Protein 2FA8 (pdb70)

B-factor: mean 32.0, std 9.77, range [12.64, 75.64]

CATH classification: 3.40.30.10

Solvent-accessible surface area: 15182 Å² total

Structure (mmCIF, N/CA/C/O backbone):
data_2FA8
#
_entry.id   2FA8
#
_cell.length_a   53.078
_cell.length_b   69.306
_cell.length_c   95.578
_cell.angle_alpha   90.00
_cell.angle_beta   90.00
_cell.angle_gamma   90.00
#
_symmetry.space_group_name_H-M   'P 21 21 21'
#
loop_
_entity.id
_entity.type
_entity.pdbx_description
1 polymer 'hypothetical protein Atu0228'
2 water water
#
loop_
_atom_site.group_PDB
_atom_site.id
_atom_site.type_symbol
_atom_site.label_atom_id
_atom_site.label_alt_id
_atom_site.label_comp_id
_atom_site.label_asym_id
_atom_site.label_entity_id
_atom_site.label_seq_id
_atom_site.pdbx_PDB_ins_code
_atom_site.Cartn_x
_atom_site.Cartn_y
_atom_site.Cartn_z
_atom_site.occupancy
_atom_site.B_iso_or_equiv
_atom_site.auth_seq_id
_atom_site.auth_comp_id
_atom_site.auth_asym_id
_atom_site.auth_atom_id
_atom_site.pdbx_PDB_model_num
ATOM 1 N N . THR A 1 6 ? 11.802 20.881 34.124 1.00 46.00 4 THR A N 1
ATOM 2 C CA . THR A 1 6 ? 10.990 22.088 34.482 1.00 45.70 4 THR A CA 1
ATOM 3 C C . THR A 1 6 ? 10.266 21.890 35.813 1.00 44.10 4 THR A C 1
ATOM 4 O O . THR A 1 6 ? 9.202 21.254 35.859 1.00 44.70 4 THR A O 1
ATOM 8 N N . LYS A 1 7 ? 10.834 22.439 36.888 1.00 41.32 5 LYS A N 1
ATOM 9 C CA . LYS A 1 7 ? 10.239 22.275 38.215 1.00 38.68 5 LYS A CA 1
ATOM 10 C C . LYS A 1 7 ? 9.107 23.304 38.433 1.00 37.01 5 LYS A C 1
ATOM 11 O O . LYS A 1 7 ? 9.191 24.435 37.939 1.00 35.56 5 LYS A O 1
ATOM 17 N N . PRO A 1 8 ? 8.026 22.890 39.123 1.00 35.26 6 PRO A N 1
ATOM 18 C CA . PRO A 1 8 ? 6.861 23.772 39.369 1.00 34.20 6 PRO A CA 1
ATOM 19 C C . PRO A 1 8 ? 7.215 25.101 40.039 1.00 32.53 6 PRO A C 1
ATOM 20 O O . PRO A 1 8 ? 8.158 25.191 40.841 1.00 32.29 6 PRO A O 1
ATOM 24 N N . ARG A 1 9 ? 6.451 26.131 39.703 1.00 30.23 7 ARG A N 1
ATOM 25 C CA . ARG A 1 9 ? 6.660 27.435 40.291 1.00 28.68 7 ARG A CA 1
ATOM 26 C C . ARG A 1 9 ? 5.462 27.841 41.102 1.00 26.54 7 ARG A C 1
ATOM 27 O O . ARG A 1 9 ? 4.310 27.649 40.688 1.00 26.39 7 ARG A O 1
ATOM 35 N N . ILE A 1 10 ? 5.731 28.318 42.306 1.00 23.27 8 ILE A N 1
ATOM 36 C CA . ILE A 1 10 ? 4.676 28.639 43.242 1.00 22.68 8 ILE A CA 1
ATOM 37 C C . ILE A 1 10 ? 4.647 30.164 43.413 1.00 22.65 8 ILE A C 1
ATOM 38 O O . ILE A 1 10 ? 5.706 30.790 43.532 1.00 23.15 8 ILE A O 1
ATOM 43 N N . ALA A 1 11 ? 3.452 30.743 43.415 1.00 22.36 9 ALA A N 1
ATOM 44 C CA . ALA A 1 11 ? 3.303 32.175 43.685 1.00 21.31 9 ALA A CA 1
ATOM 45 C C . ALA A 1 11 ? 2.373 32.419 44.881 1.00 21.02 9 ALA A C 1
ATOM 46 O O . ALA A 1 11 ? 1.325 31.781 45.016 1.00 20.86 9 ALA A O 1
ATOM 48 N N . ILE A 1 12 ? 2.745 33.372 45.727 1.00 18.77 10 ILE A N 1
ATOM 49 C CA . ILE A 1 12 ? 1.889 33.807 46.809 1.00 19.39 10 ILE A CA 1
ATOM 50 C C . ILE A 1 12 ? 1.597 35.307 46.615 1.00 19.89 10 ILE A C 1
ATOM 51 O O . ILE A 1 12 ? 2.498 36.129 46.746 1.00 19.48 10 ILE A O 1
ATOM 56 N N . ARG A 1 13 ? 0.357 35.617 46.241 1.00 20.99 11 ARG A N 1
ATOM 57 C CA . ARG A 1 13 ? -0.117 36.997 46.090 1.00 21.78 11 ARG A CA 1
ATOM 58 C C . ARG A 1 13 ? -0.746 37.368 47.397 1.00 20.90 11 ARG A C 1
ATOM 59 O O . ARG A 1 13 ? -1.618 36.652 47.894 1.00 21.41 11 ARG A O 1
ATOM 67 N N . TYR A 1 14 ? -0.275 38.453 47.990 1.00 19.49 12 TYR A N 1
ATOM 68 C CA . TYR A 1 14 ? -0.753 38.845 49.325 1.00 20.31 12 TYR A CA 1
ATOM 69 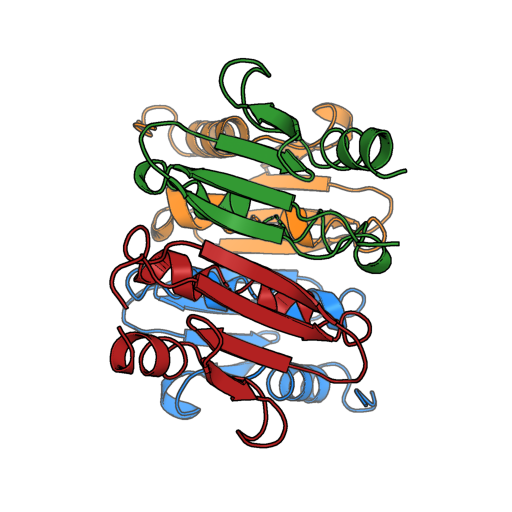C C . TYR A 1 14 ? -0.936 40.365 49.363 1.00 21.29 12 TYR A C 1
ATOM 70 O O . TYR A 1 14 ? -0.192 41.135 48.724 1.00 20.26 12 TYR A O 1
ATOM 79 N N . CYS A 1 15 ? -1.927 40.762 50.131 1.00 22.89 13 CYS A N 1
ATOM 80 C CA . CYS A 1 15 ? -2.268 42.163 50.304 1.00 22.91 13 CYS A CA 1
ATOM 81 C C . CYS A 1 15 ? -1.261 42.862 51.223 1.00 22.94 13 CYS A C 1
ATOM 82 O O . CYS A 1 15 ? -1.096 42.504 52.405 1.00 21.89 13 CYS A O 1
ATOM 85 N N . THR A 1 16 ? -0.592 43.871 50.687 1.00 22.82 14 THR A N 1
ATOM 86 C CA . THR A 1 16 ? 0.488 44.499 51.426 1.00 24.64 14 THR A CA 1
ATOM 87 C C . THR A 1 16 ? -0.065 45.331 52.578 1.00 24.65 14 THR A C 1
ATOM 88 O O . THR A 1 16 ? 0.435 45.243 53.701 1.00 24.05 14 THR A O 1
ATOM 92 N N . GLN A 1 17 ? -1.113 46.120 52.299 1.00 25.03 15 GLN A N 1
ATOM 93 C CA . GLN A 1 17 ? -1.683 46.993 53.320 1.00 26.13 15 GLN A CA 1
ATOM 94 C C . GLN A 1 17 ? -2.488 46.270 54.378 1.00 26.95 15 GLN A C 1
ATOM 95 O O . GLN A 1 17 ? -2.681 46.821 55.464 1.00 28.70 15 GLN A O 1
ATOM 101 N N . CYS A 1 18 ? -2.932 45.040 54.082 1.00 26.35 16 CYS A N 1
ATOM 102 C CA . CYS A 1 18 ? -3.512 44.175 55.097 1.00 27.84 16 CYS A CA 1
ATOM 103 C C . CYS A 1 18 ? -2.470 43.585 56.046 1.00 26.88 16 CYS A C 1
ATOM 104 O O . CYS A 1 18 ? -2.836 42.850 56.959 1.00 27.72 16 CYS A O 1
ATOM 107 N N . ASN A 1 19 ? -1.188 43.915 55.833 1.00 26.28 17 ASN A N 1
ATOM 108 C CA . ASN A 1 19 ? -0.063 43.382 56.625 1.00 26.10 17 ASN A CA 1
ATOM 109 C C . ASN A 1 19 ? 0.038 41.848 56.573 1.00 24.47 17 ASN A C 1
ATOM 110 O O . ASN A 1 19 ? 0.184 41.158 57.583 1.00 23.47 17 ASN A O 1
ATOM 115 N N . TRP A 1 20 ? -0.114 41.323 55.372 1.00 23.00 18 TRP A N 1
ATOM 116 C CA . TRP A 1 20 ? -0.013 39.894 55.188 1.00 22.40 18 TRP A CA 1
ATOM 117 C C . TRP A 1 20 ? 1.372 39.441 54.698 1.00 20.81 18 TRP A C 1
ATOM 118 O O . TRP A 1 20 ? 1.542 38.265 54.406 1.00 20.26 18 TRP A O 1
ATOM 129 N N . LEU A 1 21 ? 2.343 40.362 54.619 1.00 20.55 19 LEU A N 1
ATOM 130 C CA . LEU A 1 21 ? 3.717 39.968 54.266 1.00 20.30 19 LEU A CA 1
ATOM 131 C C . LEU A 1 21 ? 4.297 38.884 55.192 1.00 19.35 19 LEU A C 1
ATOM 132 O O . LEU A 1 21 ? 4.931 37.937 54.705 1.00 17.56 19 LEU A O 1
ATOM 137 N N . LEU A 1 22 ? 4.076 39.007 56.511 1.00 19.08 20 LEU A N 1
ATOM 138 C CA . LEU A 1 22 ? 4.705 38.063 57.453 1.00 20.75 20 LEU A CA 1
ATOM 139 C C . LEU A 1 22 ? 4.259 36.628 57.189 1.00 19.42 20 LEU A C 1
ATOM 140 O O . LEU A 1 22 ? 5.082 35.699 57.085 1.00 17.12 20 LEU A O 1
ATOM 145 N N . ARG A 1 23 ? 2.953 36.462 57.075 1.00 19.42 21 ARG A N 1
ATOM 146 C CA . ARG A 1 23 ? 2.372 35.147 56.867 1.00 19.68 21 ARG A CA 1
ATOM 147 C C . ARG A 1 23 ? 2.722 34.645 55.480 1.00 18.80 21 ARG A C 1
ATOM 148 O O . ARG A 1 23 ? 2.896 33.441 55.310 1.00 18.17 21 ARG A O 1
ATOM 156 N N . ALA A 1 24 ? 2.827 35.545 54.497 1.00 17.67 22 ALA A N 1
ATOM 157 C CA . ALA A 1 24 ? 3.212 35.116 53.143 1.00 17.85 22 ALA A CA 1
ATOM 158 C C . ALA A 1 24 ? 4.672 34.585 53.128 1.00 17.17 22 ALA A C 1
ATOM 159 O O . ALA A 1 24 ? 4.937 33.521 52.568 1.00 16.86 22 ALA A O 1
ATOM 161 N N . GLY A 1 25 ? 5.599 35.331 53.748 1.00 17.08 23 GLY A N 1
ATOM 162 C CA . GLY A 1 25 ? 7.007 34.937 53.913 1.00 17.22 23 GLY A CA 1
ATOM 163 C C . GLY A 1 25 ? 7.190 33.637 54.701 1.00 17.34 23 GLY A C 1
ATOM 164 O O . GLY A 1 25 ? 8.005 32.798 54.324 1.00 16.95 23 GLY A O 1
ATOM 165 N N . TRP A 1 26 ? 6.430 33.471 55.776 1.00 17.61 24 TRP A N 1
ATOM 166 C CA . TRP A 1 26 ? 6.452 32.234 56.580 1.00 18.05 24 TRP A CA 1
ATOM 167 C C . TRP A 1 26 ? 6.016 31.039 55.708 1.00 18.56 24 TRP A C 1
ATOM 168 O O . TRP A 1 26 ? 6.658 29.968 55.676 1.00 17.80 24 TRP A O 1
ATOM 187 N N . ALA A 1 28 ? 6.040 30.825 52.396 1.00 17.96 26 ALA A N 1
ATOM 188 C CA . ALA A 1 28 ? 7.135 30.586 51.434 1.00 17.47 26 ALA A CA 1
ATOM 189 C C . ALA A 1 28 ? 8.254 29.704 52.033 1.00 17.69 26 ALA A C 1
ATOM 190 O O . ALA A 1 28 ? 8.719 28.762 51.390 1.00 16.95 26 ALA A O 1
ATOM 192 N N . GLN A 1 29 ? 8.651 29.995 53.268 1.00 17.26 27 GLN A N 1
ATOM 193 C CA . GLN A 1 29 ? 9.691 29.245 53.934 1.00 18.44 27 GLN A CA 1
ATOM 194 C C . GLN A 1 29 ? 9.240 27.834 54.358 1.00 18.01 27 GLN A C 1
ATOM 195 O O . GLN A 1 29 ? 10.054 26.906 54.320 1.00 17.83 27 GLN A O 1
ATOM 201 N N . GLU A 1 30 ? 7.985 27.678 54.772 1.00 17.93 28 GLU A N 1
ATOM 202 C CA . GLU A 1 30 ? 7.453 26.339 55.071 1.00 18.68 28 GLU A CA 1
ATOM 203 C C . GLU A 1 30 ? 7.498 25.474 53.800 1.00 19.60 28 GLU A C 1
ATOM 204 O O . GLU A 1 30 ? 7.953 24.304 53.840 1.00 19.22 28 GLU A O 1
ATOM 210 N N . ILE A 1 31 ? 7.047 26.060 52.683 1.00 18.14 29 ILE A N 1
ATOM 211 C CA . ILE A 1 31 ? 7.030 25.369 51.376 1.00 18.72 29 I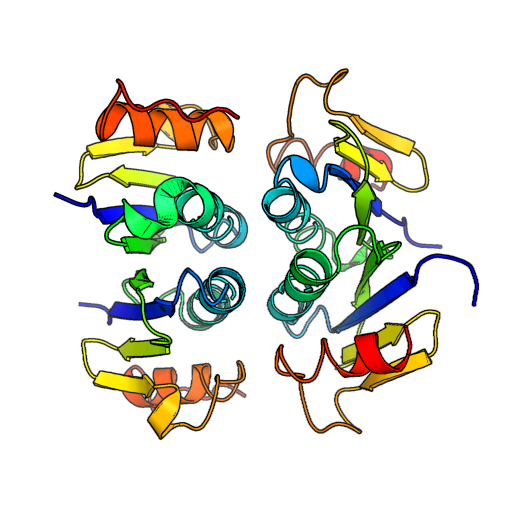LE A CA 1
ATOM 212 C C . ILE A 1 31 ? 8.456 24.965 50.973 1.00 19.58 29 ILE A C 1
ATOM 213 O O . ILE A 1 31 ? 8.715 23.789 50.626 1.00 20.34 29 ILE A O 1
ATOM 218 N N . LEU A 1 32 ? 9.388 25.916 51.045 1.00 18.86 30 LEU A N 1
ATOM 219 C CA . LEU A 1 32 ? 10.785 25.643 50.633 1.00 21.29 30 LEU A CA 1
ATOM 220 C C . LEU A 1 32 ? 11.490 24.643 51.513 1.00 22.26 30 LEU A C 1
ATOM 221 O O . LEU A 1 32 ? 12.343 23.898 51.039 1.00 23.04 30 LEU A O 1
ATOM 226 N N . GLN A 1 33 ? 11.134 24.617 52.789 1.00 23.02 31 GLN A N 1
ATOM 227 C CA . GLN A 1 33 ? 11.729 23.669 53.722 1.00 25.58 31 GLN A CA 1
ATOM 228 C C . GLN A 1 33 ? 11.315 22.224 53.377 1.00 24.40 31 GLN A C 1
ATOM 229 O O . GLN A 1 33 ? 12.124 21.301 53.475 1.00 24.34 31 GLN A O 1
ATOM 235 N N . THR A 1 34 ? 10.062 22.042 52.976 1.00 23.27 32 THR A N 1
ATOM 236 C CA . THR A 1 34 ? 9.512 20.719 52.677 1.00 24.15 32 THR A CA 1
ATOM 237 C C . THR A 1 34 ? 9.825 20.241 51.245 1.00 24.08 32 THR A C 1
ATOM 238 O O . THR A 1 34 ? 10.072 19.040 51.017 1.00 25.07 32 THR A O 1
ATOM 242 N N . PHE A 1 35 ? 9.822 21.176 50.301 1.00 23.08 33 PHE A N 1
ATOM 243 C CA . PHE A 1 35 ? 9.872 20.865 48.871 1.00 24.99 33 PHE A CA 1
ATOM 244 C C . PHE A 1 35 ? 11.107 21.444 48.169 1.00 27.07 33 PHE A C 1
ATOM 245 O O . PHE A 1 35 ? 11.088 21.650 46.937 1.00 28.70 33 PHE A O 1
ATOM 253 N N . ALA A 1 36 ? 12.165 21.700 48.933 1.00 27.92 34 ALA A N 1
ATOM 254 C CA . ALA A 1 36 ? 13.383 22.346 48.415 1.00 29.98 34 ALA A CA 1
ATOM 255 C C . ALA A 1 36 ? 13.820 21.823 47.025 1.00 31.12 34 ALA A C 1
ATOM 256 O O . ALA A 1 36 ? 13.964 22.580 46.082 1.00 31.91 34 ALA A O 1
ATOM 258 N N . SER A 1 37 ? 13.984 20.512 46.894 1.00 32.13 35 SER A N 1
ATOM 259 C CA . SER A 1 37 ? 14.544 19.956 45.664 1.00 33.07 35 SER A CA 1
ATOM 260 C C . SER A 1 37 ? 13.521 19.737 44.562 1.00 32.60 35 SER A C 1
ATOM 261 O O . SER A 1 37 ? 13.889 19.322 43.445 1.00 33.05 35 SER A O 1
ATOM 264 N N . ASP A 1 38 ? 12.249 20.005 44.854 1.00 31.01 36 ASP A N 1
ATOM 265 C CA . ASP A 1 38 ? 11.164 19.661 43.938 1.00 30.56 36 ASP A CA 1
ATOM 266 C C . ASP A 1 38 ? 10.478 20.864 43.332 1.00 29.28 36 ASP A C 1
ATOM 267 O O . ASP A 1 38 ? 9.661 20.712 42.446 1.00 28.85 36 ASP A O 1
ATOM 272 N N . ILE A 1 39 ? 10.792 22.059 43.807 1.00 27.94 37 ILE A N 1
ATOM 273 C CA . ILE A 1 39 ? 10.145 23.226 43.215 1.00 28.28 37 ILE A CA 1
ATOM 274 C C . ILE A 1 39 ? 11.184 24.217 42.683 1.00 27.05 37 ILE A C 1
ATOM 275 O O . ILE A 1 39 ? 12.307 24.293 43.194 1.00 27.29 37 ILE A O 1
ATOM 280 N N . GLY A 1 40 ? 10.806 24.936 41.635 1.00 25.16 38 GLY A N 1
ATOM 281 C CA . GLY A 1 40 ? 11.713 25.831 40.944 1.00 24.58 38 GLY A CA 1
ATOM 282 C C . GLY A 1 40 ? 11.873 27.111 41.733 1.00 23.08 38 GLY A C 1
ATOM 283 O O . GLY A 1 40 ? 12.981 27.614 41.875 1.00 24.07 38 GLY A O 1
ATOM 284 N N . GLU A 1 41 ? 10.769 27.643 42.246 1.00 22.38 39 GLU A N 1
ATOM 285 C CA . GLU A 1 41 ? 10.820 28.865 43.043 1.00 21.79 39 GLU A CA 1
ATOM 286 C C . GLU A 1 41 ? 9.508 29.099 43.756 1.00 20.67 39 GLU A C 1
ATOM 287 O O . GLU A 1 41 ? 8.468 28.480 43.424 1.00 20.19 39 GLU A O 1
ATOM 293 N N . VAL A 1 42 ? 9.560 29.995 44.738 1.00 19.11 40 VAL A N 1
ATOM 294 C CA . VAL A 1 42 ? 8.370 30.545 45.343 1.00 18.71 40 VAL A CA 1
ATOM 295 C C . VAL A 1 42 ? 8.480 32.064 45.175 1.00 17.69 40 VAL A C 1
ATOM 296 O O . VAL A 1 42 ? 9.481 32.655 45.610 1.00 17.45 40 VAL A O 1
ATOM 300 N N . SER A 1 43 ? 7.464 32.666 44.554 1.00 17.75 41 SER A N 1
ATOM 301 C CA . SER A 1 43 ? 7.417 34.116 44.305 1.00 19.15 41 SER A CA 1
ATOM 302 C C . SER A 1 43 ? 6.455 34.773 45.266 1.00 18.11 41 SER A C 1
ATOM 303 O O . SER A 1 43 ? 5.299 34.334 45.410 1.00 18.80 41 SER A O 1
ATOM 306 N N . LEU A 1 44 ? 6.944 35.822 45.920 1.00 17.06 42 LEU A N 1
ATOM 307 C CA . LEU A 1 44 ? 6.124 36.651 46.785 1.00 17.50 42 LEU A CA 1
ATOM 308 C C . LEU A 1 44 ? 5.728 37.896 45.981 1.00 18.20 42 LEU A C 1
ATOM 309 O O . LEU A 1 44 ? 6.588 38.695 45.577 1.00 18.36 42 LEU A O 1
ATOM 314 N N . ILE A 1 45 ? 4.427 38.069 45.793 1.00 19.23 43 ILE A N 1
ATOM 315 C CA . ILE A 1 45 ? 3.925 39.089 44.879 1.00 19.67 43 ILE A CA 1
ATOM 316 C C . ILE A 1 45 ? 3.034 40.056 45.654 1.00 20.18 43 ILE A C 1
ATOM 317 O O . ILE A 1 45 ? 1.884 39.731 45.966 1.00 19.59 43 ILE A O 1
ATOM 322 N N . PRO A 1 46 ? 3.564 41.261 45.951 1.00 21.07 44 PRO A N 1
ATOM 323 C CA . PRO A 1 46 ? 2.745 42.244 46.630 1.00 22.55 44 PRO A CA 1
ATOM 324 C C . PRO A 1 46 ? 1.500 42.592 45.805 1.00 22.70 44 PRO A C 1
ATOM 325 O O . PRO A 1 46 ? 1.547 42.772 44.592 1.00 23.69 44 PRO A O 1
ATOM 329 N N . SER A 1 47 ? 0.383 42.632 46.495 1.00 24.77 45 SER A N 1
ATOM 330 C CA . SER A 1 47 ? -0.909 42.811 45.885 1.00 25.56 45 SER A CA 1
ATOM 331 C C . SER A 1 47 ? -1.722 43.762 46.739 1.00 26.30 45 SER A C 1
ATOM 332 O O . SER A 1 47 ? -1.254 44.263 47.769 1.00 26.88 45 SER A O 1
ATOM 335 N N . THR A 1 48 ? -2.945 44.009 46.297 1.00 27.64 46 THR A N 1
ATOM 336 C CA . THR A 1 48 ? -3.821 44.943 46.972 1.00 29.65 46 THR A CA 1
ATOM 337 C C . THR A 1 48 ? -5.204 44.345 47.163 1.00 30.05 46 THR A C 1
ATOM 338 O O . THR A 1 48 ? -5.519 43.229 46.673 1.00 28.85 46 THR A O 1
ATOM 342 N N . GLY A 1 49 ? -6.024 45.104 47.885 1.00 30.45 47 GLY A N 1
ATOM 343 C CA . GLY A 1 49 ? -7.440 44.828 48.012 1.00 31.95 47 GLY A CA 1
ATOM 344 C C . GLY A 1 49 ? -7.793 43.479 48.611 1.00 32.00 47 GLY A C 1
ATOM 345 O O . GLY A 1 49 ? -8.678 42.804 48.104 1.00 33.22 47 GLY A O 1
ATOM 346 N N . GLY A 1 50 ? -7.112 43.089 49.688 1.00 31.56 48 GLY A N 1
ATOM 347 C CA . GLY A 1 50 ? -7.440 41.846 50.413 1.00 29.66 48 GLY A CA 1
ATOM 348 C C . GLY A 1 50 ? -7.162 40.540 49.676 1.00 29.17 48 GLY A C 1
ATOM 349 O O . GLY A 1 50 ? -7.632 39.489 50.098 1.00 29.17 48 GLY A O 1
ATOM 350 N N . LEU A 1 51 ? -6.409 40.588 48.581 1.00 28.22 49 LEU A N 1
ATOM 351 C CA . LEU A 1 51 ? -6.056 39.353 47.872 1.00 28.35 49 LEU A CA 1
ATOM 352 C C . LEU A 1 51 ? -5.114 38.502 48.711 1.00 27.37 49 LEU A C 1
ATOM 353 O O . LEU A 1 51 ? -4.129 38.997 49.234 1.00 27.01 49 LEU A O 1
ATOM 358 N N . PHE A 1 52 ? -5.443 37.226 48.857 1.00 26.75 50 PHE A N 1
ATOM 359 C CA . PHE A 1 52 ? -4.463 36.231 49.303 1.00 25.56 50 PHE A CA 1
ATOM 360 C C . PHE A 1 52 ? -4.705 34.969 48.483 1.00 25.64 50 PHE A C 1
ATOM 361 O O . PHE A 1 52 ? -5.720 34.294 48.649 1.00 25.17 50 PHE A O 1
ATOM 369 N N . GLU A 1 53 ? -3.772 34.694 47.574 1.00 25.27 51 GLU A N 1
ATOM 370 C CA . GLU A 1 53 ? -3.899 33.587 46.654 1.00 25.62 51 GLU A CA 1
ATOM 371 C C . GLU A 1 53 ? -2.566 32.859 46.465 1.00 24.32 51 GLU A C 1
ATOM 372 O O . GLU A 1 53 ? -1.519 33.498 46.284 1.00 24.71 51 GLU A O 1
ATOM 378 N N . ILE A 1 54 ? -2.610 31.525 46.485 1.00 22.12 52 ILE A N 1
ATOM 379 C CA . ILE A 1 54 ? -1.421 30.706 46.264 1.00 21.89 52 ILE A CA 1
ATOM 380 C C . ILE A 1 54 ? -1.685 29.806 45.067 1.00 22.16 52 ILE A C 1
ATOM 381 O O . ILE A 1 54 ? -2.700 29.093 45.024 1.00 21.96 52 ILE A O 1
ATOM 386 N N . THR A 1 55 ? -0.778 29.877 44.113 1.00 22.78 53 THR A N 1
ATOM 387 C CA . THR A 1 55 ? -0.891 29.113 42.877 1.00 24.40 53 THR A CA 1
ATOM 388 C C . THR A 1 55 ? 0.333 28.214 42.696 1.00 24.51 53 THR A C 1
ATOM 389 O O . THR A 1 55 ? 1.435 28.564 43.140 1.00 23.22 53 THR A O 1
ATOM 393 N N . VAL A 1 56 ? 0.120 27.044 42.078 1.00 24.91 54 VAL A N 1
ATOM 394 C CA . VAL A 1 56 ? 1.219 26.191 41.637 1.00 26.77 54 VAL A CA 1
ATOM 395 C C . VAL A 1 56 ? 1.085 26.090 40.125 1.00 28.35 54 VAL A C 1
ATOM 396 O O . VAL A 1 56 ? 0.083 25.538 39.629 1.00 28.99 54 VAL A O 1
ATOM 400 N N . ASP A 1 57 ? 2.074 26.625 39.408 1.00 29.69 55 ASP A N 1
ATOM 401 C CA . ASP A 1 57 ? 2.033 26.810 37.947 1.00 31.44 55 ASP A CA 1
ATOM 402 C C . ASP A 1 57 ? 0.692 27.337 37.435 1.00 32.06 55 ASP A C 1
ATOM 403 O O . ASP A 1 57 ? 0.171 26.817 36.454 1.00 32.39 55 ASP A O 1
ATOM 408 N N . GLY A 1 58 ? 0.126 28.335 38.103 1.00 31.97 56 GLY A N 1
ATOM 409 C CA . GLY A 1 58 ? -1.146 28.902 37.682 1.00 32.80 56 GLY A CA 1
ATOM 410 C C . GLY A 1 58 ? -2.416 28.297 38.256 1.00 32.61 56 GLY A C 1
ATOM 411 O O . GLY A 1 58 ? -3.448 28.952 38.220 1.00 33.51 56 GLY A O 1
ATOM 412 N N . THR A 1 59 ? -2.355 27.066 38.769 1.00 31.50 57 THR A N 1
ATOM 413 C CA . THR A 1 59 ? -3.498 26.443 39.426 1.00 31.77 57 THR A CA 1
ATOM 414 C C . THR A 1 59 ? -3.610 26.939 40.867 1.00 31.42 57 THR A C 1
ATOM 415 O O . THR A 1 59 ? -2.671 26.787 41.649 1.00 30.24 57 THR A O 1
ATOM 419 N N . ILE A 1 60 ? -4.770 27.490 41.209 1.00 31.16 58 ILE A N 1
ATOM 420 C CA . ILE A 1 60 ? -5.033 27.987 42.545 1.00 30.87 58 ILE A CA 1
ATOM 421 C C . ILE A 1 60 ? -5.217 26.820 43.491 1.00 30.79 58 ILE A C 1
ATOM 422 O O . ILE A 1 60 ? -6.142 26.005 43.323 1.00 30.63 58 ILE A O 1
ATOM 427 N N . ILE A 1 61 ? -4.328 26.730 44.476 1.00 28.44 59 ILE A N 1
ATOM 428 C CA . ILE A 1 61 ? -4.475 25.761 45.558 1.00 27.95 59 ILE A CA 1
ATOM 429 C C . ILE A 1 61 ? -5.020 26.419 46.817 1.00 28.29 59 ILE A C 1
ATOM 430 O O . ILE A 1 61 ? -5.457 25.749 47.753 1.00 28.16 59 ILE A O 1
ATOM 435 N N . TRP A 1 62 ? -4.999 27.749 46.845 1.00 28.33 60 TRP A N 1
ATOM 436 C CA . TRP A 1 62 ? -5.607 28.453 47.945 1.00 28.09 60 TRP A CA 1
ATOM 437 C C . TRP A 1 62 ? -5.989 29.855 47.524 1.00 28.70 60 TRP A C 1
ATOM 438 O O . TRP A 1 62 ? -5.234 30.542 46.829 1.00 27.75 60 TRP A O 1
ATOM 449 N N . GLU A 1 63 ? -7.171 30.268 47.952 1.00 29.51 61 GLU A N 1
ATOM 450 C CA . GLU A 1 63 ? -7.624 31.639 47.756 1.00 30.43 61 GLU A CA 1
ATOM 451 C C . GLU A 1 63 ? -8.550 31.986 48.912 1.00 30.59 61 GLU A C 1
ATOM 452 O O . GLU A 1 63 ? -9.508 31.252 49.216 1.00 30.29 61 GLU A O 1
ATOM 458 N N . ARG A 1 64 ? -8.221 33.087 49.575 1.00 30.26 62 ARG A N 1
ATOM 459 C CA . ARG A 1 64 ? -8.783 33.458 50.854 1.00 31.34 62 ARG A CA 1
ATOM 460 C C . ARG A 1 64 ? -10.319 33.368 50.893 1.00 32.66 62 ARG A C 1
ATOM 461 O O . ARG A 1 64 ? -10.868 32.809 51.831 1.00 32.95 62 ARG A O 1
ATOM 469 N N . LYS A 1 65 ? -10.988 33.933 49.893 1.00 33.91 63 LYS A N 1
ATOM 470 C CA . LYS A 1 65 ? -12.459 34.003 49.917 1.00 36.00 63 LYS A CA 1
ATOM 471 C C . LYS A 1 65 ? -13.057 32.599 49.756 1.00 36.37 63 LYS A C 1
ATOM 472 O O . LYS A 1 65 ? -13.829 32.147 50.605 1.00 36.59 63 LYS A O 1
ATOM 478 N N . ARG A 1 66 ? -12.627 31.906 48.708 1.00 37.15 64 ARG A N 1
ATOM 479 C CA . ARG A 1 66 ? -13.051 30.543 48.386 1.00 38.69 64 ARG A CA 1
ATOM 480 C C . ARG A 1 66 ? -12.720 29.526 49.471 1.00 38.33 64 ARG A C 1
ATOM 481 O O . ARG A 1 66 ? -13.537 28.625 49.754 1.00 38.42 64 ARG A O 1
ATOM 489 N N . ASP A 1 67 ? -11.541 29.669 50.084 1.00 37.21 65 ASP A N 1
ATOM 490 C CA . ASP A 1 67 ? -11.055 28.694 51.061 1.00 36.77 65 ASP A CA 1
ATOM 491 C C . ASP A 1 67 ? -11.288 29.058 52.518 1.00 36.16 65 ASP A C 1
ATOM 492 O O . ASP A 1 67 ? -10.965 28.286 53.418 1.00 36.21 65 ASP A O 1
ATOM 497 N N . GLY A 1 68 ? -11.866 30.232 52.738 1.00 35.82 66 GLY A N 1
ATOM 498 C CA . GLY A 1 68 ? -12.356 30.608 54.062 1.00 35.30 66 GLY A CA 1
ATOM 499 C C . GLY A 1 68 ? -11.311 31.063 55.052 1.00 34.75 66 GLY A C 1
ATOM 500 O O . GLY A 1 68 ? -11.467 30.867 56.260 1.00 35.35 66 GLY A O 1
ATOM 501 N N . GLY A 1 69 ? -10.257 31.703 54.552 1.00 33.58 67 GLY A N 1
ATOM 502 C CA . GLY A 1 69 ? -9.205 32.220 55.406 1.00 31.90 67 GLY A CA 1
ATOM 503 C C . GLY A 1 69 ? -7.832 31.910 54.831 1.00 30.88 67 GLY A C 1
ATOM 504 O O . GLY A 1 69 ? -7.592 32.077 53.613 1.00 30.61 67 GLY A O 1
ATOM 505 N N . PHE A 1 70 ? -6.949 31.453 55.717 1.00 29.45 68 PHE A N 1
ATOM 506 C CA . PHE A 1 70 ? -5.533 31.200 55.425 1.00 29.22 68 PHE A CA 1
ATOM 507 C C . PHE A 1 70 ? -5.216 29.764 55.808 1.00 29.50 68 PHE A C 1
ATOM 508 O O . PHE A 1 70 ? -5.824 29.245 56.739 1.00 29.09 68 PHE A O 1
ATOM 516 N N . PRO A 1 71 ? -4.303 29.111 55.054 1.00 29.77 69 PRO A N 1
ATOM 517 C CA . PRO A 1 71 ? -3.979 27.720 55.335 1.00 29.96 69 PRO A CA 1
ATOM 518 C C . PRO A 1 71 ? -3.060 27.541 56.548 1.00 29.86 69 PRO A C 1
ATOM 519 O O . PRO A 1 71 ? -2.212 28.400 56.851 1.00 30.11 69 PRO A O 1
ATOM 523 N N . GLY A 1 72 ? -3.256 26.418 57.239 1.00 29.54 70 GLY A N 1
ATOM 524 C CA . GLY A 1 72 ? -2.260 25.899 58.171 1.00 29.43 70 GLY A CA 1
ATOM 525 C C . GLY A 1 72 ? -1.145 25.223 57.371 1.00 28.58 70 GLY A C 1
ATOM 526 O O . GLY A 1 72 ? -1.333 24.892 56.206 1.00 27.61 70 GLY A O 1
ATOM 527 N N . PRO A 1 73 ?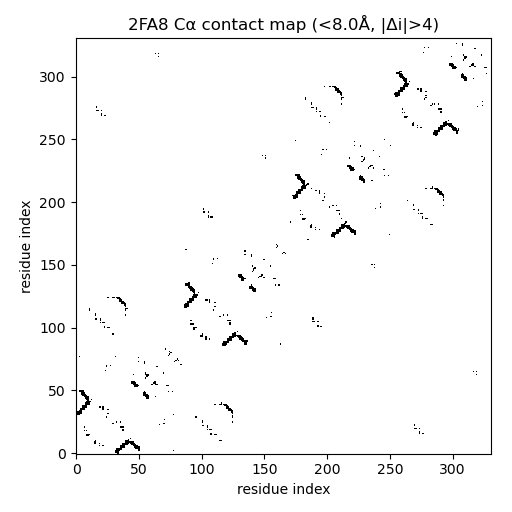 0.031 25.016 57.996 1.00 28.80 71 PRO A N 1
ATOM 528 C CA . PRO A 1 73 ? 1.167 24.436 57.253 1.00 28.42 71 PRO A CA 1
ATOM 529 C C . PRO A 1 73 ? 0.887 23.010 56.720 1.00 27.70 71 PRO A C 1
ATOM 530 O O . PRO A 1 73 ? 1.193 22.709 55.582 1.00 27.07 71 PRO A O 1
ATOM 534 N N . LYS A 1 74 ? 0.258 22.158 57.517 1.00 27.89 72 LYS A N 1
ATOM 535 C CA . LYS A 1 74 ? -0.037 20.799 57.038 1.00 27.66 72 LYS A CA 1
ATOM 536 C C . LYS A 1 74 ? -0.900 20.823 55.770 1.00 26.86 72 LYS A C 1
ATOM 537 O O . LYS A 1 74 ? -0.552 20.184 54.788 1.00 26.37 72 LYS A O 1
ATOM 543 N N A GLU A 1 75 ? -1.999 21.578 55.785 0.50 26.70 73 GLU A N 1
ATOM 544 N N B GLU A 1 75 ? -2.013 21.559 55.792 0.50 26.83 73 GLU A N 1
ATOM 545 C CA A GLU A 1 75 ? -2.923 21.587 54.644 0.50 26.68 73 GLU A CA 1
ATOM 546 C CA B GLU A 1 75 ? -2.924 21.603 54.641 0.50 26.81 73 GLU A CA 1
ATOM 547 C C A GLU A 1 75 ? -2.351 22.251 53.395 0.50 25.94 73 GLU A C 1
ATOM 548 C C B GLU A 1 75 ? -2.244 22.168 53.405 0.50 26.12 73 GLU A C 1
ATOM 549 O O A GLU A 1 75 ? -2.681 21.869 52.275 0.50 25.18 73 GLU A O 1
ATOM 550 O O B GLU A 1 75 ? -2.399 21.640 52.303 0.50 25.40 73 GLU A O 1
ATOM 561 N N . LEU A 1 76 ? -1.492 23.246 53.601 1.00 25.43 74 LEU A N 1
ATOM 562 C CA . LEU A 1 76 ? -0.724 23.858 52.523 1.00 25.05 74 LEU A CA 1
ATOM 563 C C . LEU A 1 76 ? 0.233 22.833 51.863 1.00 22.79 74 LEU A C 1
ATOM 564 O O . LEU A 1 76 ? 0.243 22.675 50.646 1.00 21.81 74 LEU A O 1
ATOM 569 N N . LYS A 1 77 ? 1.006 22.125 52.678 1.00 22.06 75 LYS A N 1
ATOM 570 C CA . LYS A 1 77 ? 1.964 21.161 52.155 1.00 23.08 75 LYS A CA 1
ATOM 571 C C . LYS A 1 77 ? 1.256 20.040 51.372 1.00 22.47 75 LYS A C 1
ATOM 572 O O . LYS A 1 77 ? 1.759 19.590 50.329 1.00 21.06 75 LYS A O 1
ATOM 578 N N . GLN A 1 78 ? 0.114 19.601 51.908 1.00 22.59 76 GLN A N 1
ATOM 579 C CA . GLN A 1 78 ? -0.687 18.508 51.326 1.00 24.42 76 GLN A CA 1
ATOM 580 C C . GLN A 1 78 ? -1.206 18.901 49.965 1.00 23.19 76 GLN A C 1
ATOM 581 O O . GLN A 1 78 ? -1.121 18.110 49.045 1.00 23.20 76 GLN A O 1
ATOM 587 N N . ARG A 1 79 ? -1.737 20.127 49.848 1.00 22.71 77 ARG A N 1
ATOM 588 C CA . ARG A 1 79 ? -2.294 20.624 48.583 1.00 23.72 77 ARG A CA 1
ATOM 589 C C . ARG A 1 79 ? -1.211 20.777 47.510 1.00 22.40 77 ARG A C 1
ATOM 590 O O . ARG A 1 79 ? -1.449 20.474 46.340 1.00 22.70 77 ARG A O 1
ATOM 598 N N . ILE A 1 80 ? -0.013 21.217 47.910 1.00 21.10 78 ILE A N 1
ATOM 599 C CA . ILE A 1 80 ? 1.142 21.287 46.999 1.00 20.87 78 ILE A CA 1
ATOM 600 C C . ILE A 1 80 ? 1.614 19.894 46.603 1.00 20.32 78 ILE A C 1
ATOM 601 O O . ILE A 1 80 ? 1.802 19.608 45.421 1.00 21.13 78 ILE A O 1
ATOM 606 N N . ARG A 1 81 ? 1.776 19.029 47.596 1.00 21.40 79 ARG A N 1
ATOM 607 C CA . ARG A 1 81 ? 2.145 17.631 47.355 1.00 22.29 79 ARG A CA 1
ATOM 608 C C . ARG A 1 81 ? 1.157 16.994 46.359 1.00 23.12 79 ARG A C 1
ATOM 609 O O . ARG A 1 81 ? 1.588 16.345 45.387 1.00 22.86 79 ARG A O 1
ATOM 617 N N . ASP A 1 82 ? -0.147 17.179 46.594 1.00 23.81 80 ASP A N 1
ATOM 618 C CA . ASP A 1 82 ? -1.173 16.532 45.753 1.00 26.02 80 ASP A CA 1
ATOM 619 C C . ASP A 1 82 ? -0.987 16.862 44.268 1.00 27.34 80 ASP A C 1
ATOM 620 O O . ASP A 1 82 ? -1.290 16.025 43.394 1.00 28.25 80 ASP A O 1
ATOM 625 N N . LEU A 1 83 ? -0.432 18.041 43.987 1.00 28.31 81 LEU A N 1
ATOM 626 C CA . LEU A 1 83 ? -0.181 18.504 42.615 1.00 29.40 81 LEU A CA 1
ATOM 627 C C . LEU A 1 83 ? 1.151 18.104 42.034 1.00 29.68 81 LEU A C 1
ATOM 628 O O . LEU A 1 83 ? 1.226 17.724 40.864 1.00 30.64 81 LEU A O 1
ATOM 633 N N . ILE A 1 84 ? 2.211 18.213 42.821 1.00 28.21 82 ILE A N 1
ATOM 634 C CA . ILE A 1 84 ? 3.553 18.010 42.292 1.00 27.26 82 ILE A CA 1
ATOM 635 C C . ILE A 1 84 ? 4.137 16.616 42.551 1.00 27.38 82 ILE A C 1
ATOM 636 O O . ILE A 1 84 ? 5.045 16.200 41.845 1.00 28.04 82 ILE A O 1
ATOM 641 N N . ASP A 1 85 ? 3.604 15.883 43.532 1.00 26.34 83 ASP A N 1
ATOM 642 C CA . ASP A 1 85 ? 4.180 14.591 43.903 1.00 25.63 83 ASP A CA 1
ATOM 643 C C . ASP A 1 85 ? 3.136 13.772 44.717 1.00 24.20 83 ASP A C 1
ATOM 644 O O . ASP A 1 85 ? 3.334 13.530 45.919 1.00 21.57 83 ASP A O 1
ATOM 649 N N . PRO A 1 86 ? 1.994 13.407 44.071 1.00 23.59 84 PRO A N 1
ATOM 650 C CA . PRO A 1 86 ? 0.889 12.843 44.849 1.00 24.25 84 PRO A CA 1
ATOM 651 C C . PRO A 1 86 ? 1.256 11.566 45.649 1.00 23.94 84 PRO A C 1
ATOM 652 O O . PRO A 1 86 ? 0.630 11.293 46.681 1.00 25.66 84 PRO A O 1
ATOM 656 N N . GLU A 1 87 ? 2.266 10.820 45.196 1.00 24.88 85 GLU A N 1
ATOM 657 C CA . GLU A 1 87 ? 2.703 9.564 45.841 1.00 25.66 85 GLU A CA 1
ATOM 658 C C . GLU A 1 87 ? 3.515 9.754 47.101 1.00 26.17 85 GLU A C 1
ATOM 659 O O . GLU A 1 87 ? 3.720 8.806 47.831 1.00 25.84 85 GLU A O 1
ATOM 665 N N . ARG A 1 88 ? 3.963 10.979 47.366 1.00 25.61 86 ARG A N 1
ATOM 666 C CA . ARG A 1 88 ? 4.794 11.235 48.541 1.00 26.97 86 ARG A CA 1
ATOM 667 C C . ARG A 1 88 ? 3.983 11.257 49.832 1.00 27.37 86 ARG A C 1
ATOM 668 O O . ARG A 1 88 ? 2.994 11.976 49.956 1.00 26.21 86 ARG A O 1
ATOM 676 N N . ASP A 1 89 ? 4.415 10.441 50.783 1.00 28.81 87 ASP A N 1
ATOM 677 C CA . ASP A 1 89 ? 3.888 10.427 52.137 1.00 30.97 87 ASP A CA 1
ATOM 678 C C . ASP A 1 89 ? 4.573 11.552 52.908 1.00 31.85 87 ASP A C 1
ATOM 679 O O . ASP A 1 89 ? 5.787 11.586 52.962 1.00 31.65 87 ASP A O 1
ATOM 684 N N . LEU A 1 90 ? 3.794 12.466 53.484 1.00 32.93 88 LEU A N 1
ATOM 685 C CA . LEU A 1 90 ? 4.335 13.578 54.277 1.00 34.44 88 LEU A CA 1
ATOM 686 C C . LEU A 1 90 ? 4.433 13.219 55.772 1.00 36.52 88 LEU A C 1
ATOM 687 O O . LEU A 1 90 ? 4.909 14.022 56.582 1.00 36.87 88 LEU A O 1
ATOM 692 N N . GLY A 1 91 ? 4.002 12.010 56.139 1.00 37.76 89 GLY A N 1
ATOM 693 C CA . GLY A 1 91 ? 3.862 11.657 57.559 1.00 39.43 89 GLY A CA 1
ATOM 694 C C . GLY A 1 91 ? 2.453 11.992 58.020 1.00 40.29 89 GLY A C 1
ATOM 695 O O . GLY A 1 91 ? 2.219 12.338 59.182 1.00 42.38 89 GLY A O 1
ATOM 696 N N . THR B 1 6 ? 8.856 50.496 34.983 1.00 41.51 4 THR B N 1
ATOM 697 C CA . THR B 1 6 ? 8.376 49.072 35.117 1.00 41.23 4 THR B CA 1
ATOM 698 C C . THR B 1 6 ? 8.882 48.449 36.426 1.00 39.80 4 THR B C 1
ATOM 699 O O . THR B 1 6 ? 10.085 48.505 36.708 1.00 40.41 4 THR B O 1
ATOM 703 N N . LYS B 1 7 ? 7.956 47.901 37.224 1.00 37.59 5 LYS B N 1
ATOM 704 C CA . LYS B 1 7 ? 8.275 47.278 38.515 1.00 35.44 5 LYS B CA 1
ATOM 705 C C . LYS B 1 7 ? 9.143 46.032 38.338 1.00 34.01 5 LYS B C 1
ATOM 706 O O . LYS B 1 7 ? 8.743 45.093 37.661 1.00 32.97 5 LYS B O 1
ATOM 712 N N . PRO B 1 8 ? 10.335 46.042 38.948 1.00 32.57 6 PRO B N 1
ATOM 713 C CA . PRO B 1 8 ? 11.309 44.969 38.772 1.00 31.20 6 PRO B CA 1
ATOM 714 C C . PRO B 1 8 ? 10.909 43.668 39.436 1.00 29.46 6 PRO B C 1
ATOM 715 O O . PRO B 1 8 ? 10.229 43.682 40.461 1.00 28.15 6 PRO B O 1
ATOM 719 N N . ARG B 1 9 ? 11.372 42.564 38.849 1.00 27.98 7 ARG B N 1
ATOM 720 C CA . ARG B 1 9 ? 11.350 41.250 39.482 1.00 26.38 7 ARG B CA 1
ATOM 721 C C . ARG B 1 9 ? 12.676 41.045 40.225 1.00 24.98 7 ARG B C 1
ATOM 722 O O . ARG B 1 9 ? 13.754 41.160 39.626 1.00 24.23 7 ARG B O 1
ATOM 730 N N . ILE B 1 10 ? 12.620 40.724 41.517 1.00 21.32 8 ILE B N 1
ATOM 731 C CA . ILE B 1 10 ? 13.843 40.433 42.234 1.00 20.89 8 ILE B CA 1
ATOM 732 C C . ILE B 1 10 ? 13.979 38.903 42.431 1.00 20.92 8 ILE B C 1
ATOM 733 O O . ILE B 1 10 ? 12.994 38.235 42.721 1.00 21.62 8 ILE B O 1
ATOM 738 N N . ALA B 1 11 ? 15.174 38.339 42.260 1.00 20.55 9 ALA B N 1
ATOM 739 C CA . ALA B 1 11 ? 15.368 36.906 42.517 1.00 19.93 9 ALA B CA 1
ATOM 740 C C . ALA B 1 11 ? 16.487 36.692 43.518 1.00 18.78 9 ALA B C 1
ATOM 741 O O . ALA B 1 11 ? 17.579 37.288 43.399 1.00 20.14 9 ALA B O 1
ATOM 743 N N . ILE B 1 12 ? 16.237 35.845 44.510 1.00 17.24 10 ILE B N 1
ATOM 744 C CA . ILE B 1 12 ? 17.278 35.466 45.452 1.00 17.35 10 ILE B CA 1
ATOM 745 C C . ILE B 1 12 ? 17.518 33.970 45.260 1.00 18.27 10 ILE B C 1
ATOM 746 O O . ILE B 1 12 ? 16.626 33.160 45.579 1.00 17.15 10 ILE B O 1
ATOM 751 N N . ARG B 1 13 ? 18.682 33.632 44.702 1.00 17.68 11 ARG B N 1
ATOM 752 C CA . ARG B 1 13 ? 19.140 32.220 44.574 1.00 18.47 11 ARG B CA 1
ATOM 753 C C . ARG B 1 13 ? 19.981 31.875 45.783 1.00 17.11 11 ARG B C 1
ATOM 754 O O . ARG B 1 13 ? 20.912 32.608 46.110 1.00 16.87 11 ARG B O 1
ATOM 762 N N . TYR B 1 14 ? 19.651 30.801 46.489 1.00 16.54 12 TYR B N 1
ATOM 763 C CA . TYR B 1 14 ? 20.307 30.509 47.750 1.00 16.93 12 TYR B CA 1
ATOM 764 C C . TYR B 1 14 ? 20.525 28.979 47.807 1.00 17.99 12 TYR B C 1
ATOM 765 O O . TYR B 1 14 ? 19.678 28.199 47.361 1.00 18.31 12 TYR B O 1
ATOM 774 N N . CYS B 1 15 ? 21.653 28.579 48.352 1.00 18.92 13 CYS B N 1
ATOM 775 C CA . CYS B 1 15 ? 21.984 27.160 48.495 1.00 20.36 13 CYS B CA 1
ATOM 776 C C . CYS B 1 15 ? 21.132 26.463 49.577 1.00 20.64 13 CYS B C 1
ATOM 777 O O . CYS B 1 15 ? 21.152 26.833 50.734 1.00 20.81 13 CYS B O 1
ATOM 780 N N . THR B 1 16 ? 20.369 25.462 49.176 1.00 22.00 14 THR B N 1
ATOM 781 C CA . THR B 1 16 ? 19.434 24.816 50.073 1.00 24.65 14 THR B CA 1
ATOM 782 C C . THR B 1 16 ? 20.186 24.099 51.179 1.00 24.37 14 THR B C 1
ATOM 783 O O . THR B 1 16 ? 19.855 24.254 52.370 1.00 24.11 14 THR B O 1
ATOM 787 N N . GLN B 1 17 ? 21.227 23.360 50.794 1.00 23.30 15 GLN B N 1
ATOM 788 C CA . GLN B 1 17 ? 21.904 22.490 51.737 1.00 24.30 15 GLN B CA 1
ATOM 789 C C . GLN B 1 17 ? 22.876 23.226 52.651 1.00 24.52 15 GLN B C 1
ATOM 790 O O . GLN B 1 17 ? 23.313 22.692 53.671 1.00 24.66 15 GLN B O 1
ATOM 796 N N . CYS B 1 18 ? 23.146 24.493 52.314 1.00 23.85 16 CYS B N 1
ATOM 797 C CA . CYS B 1 18 ? 23.966 25.346 53.155 1.00 25.12 16 CYS B CA 1
ATOM 798 C C . CYS B 1 18 ? 23.179 25.959 54.314 1.00 25.05 16 CYS B C 1
ATOM 799 O O . CYS B 1 18 ? 23.747 26.701 55.104 1.00 25.68 16 CYS B O 1
ATOM 802 N N A ASN B 1 19 ? 21.889 25.671 54.408 0.50 24.48 17 ASN B N 1
ATOM 803 N N B ASN B 1 19 ? 21.890 25.618 54.396 0.50 24.81 17 ASN B N 1
ATOM 804 C CA A ASN B 1 19 ? 21.079 26.252 55.479 0.50 25.06 17 ASN B CA 1
ATOM 805 C CA B ASN B 1 19 ? 20.912 26.189 55.356 0.50 25.62 17 ASN B CA 1
ATOM 806 C C A ASN B 1 19 ? 20.936 27.768 55.262 0.50 23.84 17 ASN B C 1
ATOM 807 C C B ASN B 1 19 ? 20.795 27.708 55.244 0.50 24.22 17 ASN B C 1
ATOM 808 O O A ASN B 1 19 ? 21.012 28.539 56.212 0.50 24.00 17 ASN B O 1
ATOM 809 O O B ASN B 1 19 ? 20.736 28.410 56.246 0.50 24.38 17 ASN B O 1
ATOM 818 N N . TRP B 1 20 ? 20.772 28.190 54.008 1.00 23.33 18 TRP B N 1
ATOM 819 C CA . TRP B 1 20 ? 20.662 29.634 53.723 1.00 22.22 18 TRP B CA 1
ATOM 820 C C . TRP B 1 20 ? 19.219 30.077 53.419 1.00 20.89 18 TRP B C 1
ATOM 821 O O . TRP B 1 20 ? 18.992 31.218 53.030 1.00 21.83 18 TRP B O 1
ATOM 832 N N . LEU B 1 21 ? 18.243 29.182 53.592 1.00 20.25 19 LEU B N 1
ATOM 833 C CA . LEU B 1 21 ? 16.816 29.549 53.416 1.00 18.81 19 LEU B CA 1
ATOM 834 C C . LEU B 1 21 ? 16.408 30.688 54.350 1.00 18.79 19 LEU B C 1
ATOM 835 O O . LEU B 1 21 ? 15.729 31.627 53.942 1.00 16.80 19 LEU B O 1
ATOM 840 N N . LEU B 1 22 ? 16.822 30.596 55.608 1.00 19.27 20 LEU B N 1
ATOM 841 C CA . LEU B 1 22 ? 16.389 31.531 56.642 1.00 21.07 20 LEU B CA 1
ATOM 842 C C . LEU B 1 22 ? 16.795 32.981 56.269 1.00 20.02 20 LEU B C 1
ATOM 843 O O . LEU B 1 22 ? 15.973 33.918 56.318 1.00 19.06 20 LEU B O 1
ATOM 848 N N . ARG B 1 23 ? 18.053 33.138 55.881 1.00 19.23 21 ARG B N 1
ATOM 849 C CA . ARG B 1 23 ? 18.577 34.445 55.495 1.00 19.48 21 ARG B CA 1
ATOM 850 C C . ARG B 1 23 ? 18.003 34.962 54.181 1.00 17.82 21 ARG B C 1
ATOM 851 O O . ARG B 1 23 ? 17.819 36.169 54.047 1.00 15.56 21 ARG B O 1
ATOM 859 N N . ALA B 1 24 ? 17.751 34.054 53.225 1.00 16.54 22 ALA B N 1
ATOM 860 C CA . ALA B 1 24 ? 17.106 34.397 51.961 1.00 17.72 22 ALA B CA 1
ATOM 861 C C . ALA B 1 24 ? 15.696 34.896 52.222 1.00 16.97 22 ALA B C 1
ATOM 862 O O . ALA B 1 24 ? 15.300 35.926 51.689 1.00 17.23 22 ALA B O 1
ATOM 864 N N . GLY B 1 25 ? 14.948 34.156 53.048 1.00 16.55 23 GLY B N 1
ATOM 865 C CA . GLY B 1 25 ? 13.566 34.547 53.413 1.00 17.25 23 GLY B CA 1
ATOM 866 C C . GLY B 1 25 ? 13.533 35.896 54.140 1.00 17.41 23 GLY B C 1
ATOM 867 O O . GLY B 1 25 ? 12.649 36.740 53.891 1.00 16.78 23 GLY B O 1
ATOM 868 N N . TRP B 1 26 ? 14.468 36.105 55.065 1.00 16.56 24 TRP B N 1
ATOM 869 C CA . TRP B 1 26 ? 14.574 37.382 55.769 1.00 17.39 24 TRP B CA 1
ATOM 870 C C . TRP B 1 26 ? 14.827 38.551 54.799 1.00 17.44 24 TRP B C 1
ATOM 871 O O . TRP B 1 26 ? 14.173 39.594 54.873 1.00 17.10 24 TRP B O 1
ATOM 890 N N . ALA B 1 28 ? 14.156 38.694 51.564 1.00 17.36 26 ALA B N 1
ATOM 891 C CA . ALA B 1 28 ? 12.906 38.874 50.832 1.00 17.30 26 ALA B CA 1
ATOM 892 C C . ALA B 1 28 ? 11.929 39.777 51.580 1.00 17.26 26 ALA B C 1
ATOM 893 O O . ALA B 1 28 ? 11.314 40.688 50.979 1.00 17.25 26 ALA B O 1
ATOM 895 N N . GLN B 1 29 ? 11.777 39.512 52.872 1.00 15.78 27 GLN B N 1
ATOM 896 C CA . GLN B 1 29 ? 10.904 40.329 53.727 1.00 17.34 27 GLN B CA 1
ATOM 897 C C . GLN B 1 29 ? 11.394 41.755 53.938 1.00 16.38 27 GLN B C 1
ATOM 898 O O . GLN B 1 29 ? 10.594 42.685 53.875 1.00 15.89 27 GLN B O 1
ATOM 904 N N . GLU B 1 30 ? 12.698 41.932 54.139 1.00 17.09 28 GLU B N 1
ATOM 905 C CA . GLU B 1 30 ? 13.269 43.271 54.230 1.00 17.59 28 GLU B CA 1
ATOM 906 C C . GLU B 1 30 ? 13.009 44.072 52.958 1.00 18.64 28 GLU B C 1
ATOM 907 O O . GLU B 1 30 ? 12.582 45.262 53.010 1.00 18.91 28 GLU B O 1
ATOM 913 N N . ILE B 1 31 ? 13.218 43.418 51.814 1.00 17.68 29 ILE B N 1
ATOM 914 C CA . ILE B 1 31 ? 12.953 44.037 50.514 1.00 18.15 29 ILE B CA 1
ATOM 915 C C . ILE B 1 31 ? 11.476 44.426 50.323 1.00 18.84 29 ILE B C 1
ATOM 916 O O . ILE B 1 31 ? 11.149 45.590 50.007 1.00 18.03 29 ILE B O 1
ATOM 921 N N . LEU B 1 32 ? 10.582 43.461 50.536 1.00 17.36 30 LEU B N 1
ATOM 922 C CA . LEU B 1 32 ? 9.157 43.748 50.379 1.00 19.76 30 LEU B CA 1
ATOM 923 C C . LEU B 1 32 ? 8.571 44.764 51.374 1.00 20.88 30 LEU B C 1
ATOM 924 O O . LEU B 1 32 ? 7.603 45.487 51.034 1.00 21.41 30 LEU B O 1
ATOM 929 N N . GLN B 1 33 ? 9.119 44.782 52.587 1.00 21.77 31 GLN B N 1
ATOM 930 C CA . GLN B 1 33 ? 8.712 45.714 53.611 1.00 25.27 31 GLN B CA 1
ATOM 931 C C . GLN B 1 33 ? 9.075 47.139 53.155 1.00 25.87 31 GLN B C 1
ATOM 932 O O . GLN B 1 33 ? 8.242 48.033 53.210 1.00 26.08 31 GLN B O 1
ATOM 938 N N . THR B 1 34 ? 10.285 47.327 52.652 1.00 24.36 32 THR B N 1
ATOM 939 C CA . THR B 1 34 ? 10.720 48.646 52.203 1.00 26.70 32 THR B CA 1
ATOM 940 C C . THR B 1 34 ? 10.071 49.110 50.908 1.00 27.12 32 THR B C 1
ATOM 941 O O . THR B 1 34 ? 9.588 50.236 50.830 1.00 28.50 32 THR B O 1
ATOM 945 N N . PHE B 1 35 ? 10.087 48.251 49.898 1.00 26.76 33 PHE B N 1
ATOM 946 C CA . PHE B 1 35 ? 9.640 48.598 48.564 1.00 28.60 33 PHE B CA 1
ATOM 947 C C . PHE B 1 35 ? 8.305 47.936 48.205 1.00 30.77 33 PHE B C 1
ATOM 948 O O . PHE B 1 35 ? 8.080 47.617 47.023 1.00 34.10 33 PHE B O 1
ATOM 956 N N . ALA B 1 36 ? 7.461 47.655 49.199 1.00 31.09 34 ALA B N 1
ATOM 957 C CA . ALA B 1 36 ? 6.099 47.127 48.970 1.00 33.25 34 ALA B CA 1
ATOM 958 C C . ALA B 1 36 ? 5.559 47.283 47.531 1.00 34.37 34 ALA B C 1
ATOM 959 O O . ALA B 1 36 ? 5.756 46.404 46.684 1.00 36.30 34 ALA B O 1
ATOM 961 N N . SER B 1 37 ? 4.948 48.433 47.240 1.00 35.46 35 SER B N 1
ATOM 962 C CA . SER B 1 37 ? 4.298 48.686 45.941 1.00 36.49 35 SER B CA 1
ATOM 963 C C . SER B 1 37 ? 5.245 48.564 44.749 1.00 35.98 35 SER B C 1
ATOM 964 O O . SER B 1 37 ? 4.864 47.948 43.716 1.00 37.31 35 SER B O 1
ATOM 967 N N . ASP B 1 38 ? 6.455 49.115 44.908 1.00 33.48 36 ASP B N 1
ATOM 968 C CA . ASP B 1 38 ? 7.424 49.340 43.826 1.00 33.30 36 ASP B CA 1
ATOM 969 C C . ASP B 1 38 ? 8.076 48.114 43.201 1.00 32.00 36 ASP B C 1
ATOM 970 O O . ASP B 1 38 ? 8.759 48.233 42.172 1.00 31.46 36 ASP B O 1
ATOM 975 N N . ILE B 1 39 ? 7.886 46.961 43.848 1.00 30.47 37 ILE B N 1
ATOM 976 C CA . ILE B 1 39 ? 8.496 45.682 43.464 1.00 29.14 37 ILE B CA 1
ATOM 977 C C . ILE B 1 39 ? 7.414 44.826 42.821 1.00 27.32 37 ILE B C 1
ATOM 978 O O . ILE B 1 39 ? 6.310 44.713 43.375 1.00 27.54 37 ILE B O 1
ATOM 983 N N . GLY B 1 40 ? 7.718 44.206 41.687 1.00 25.11 38 GLY B N 1
ATOM 984 C CA . GLY B 1 40 ? 6.773 43.269 41.057 1.00 24.25 38 GLY B CA 1
ATOM 985 C C . GLY B 1 40 ? 6.606 41.982 41.869 1.00 23.70 38 GLY B C 1
ATOM 986 O O . GLY B 1 40 ? 5.475 41.556 42.169 1.00 22.84 38 GLY B O 1
ATOM 987 N N . GLU B 1 41 ? 7.749 41.390 42.233 1.00 23.28 39 GLU B N 1
ATOM 988 C CA . GLU B 1 41 ? 7.826 40.159 43.023 1.00 23.08 39 GLU B CA 1
ATOM 989 C C . GLU B 1 41 ? 9.247 39.965 43.513 1.00 22.14 39 GLU B C 1
ATOM 990 O O . GLU B 1 41 ? 10.216 40.550 42.949 1.00 21.97 39 GLU B O 1
ATOM 996 N N . VAL B 1 42 ? 9.389 39.150 44.561 1.00 21.45 40 VAL B N 1
ATOM 997 C CA . VAL B 1 42 ? 10.684 38.655 44.981 1.00 20.21 40 VAL B CA 1
ATOM 998 C C . VAL B 1 42 ? 10.508 37.136 44.925 1.00 20.86 40 VAL B C 1
ATOM 999 O O . VAL B 1 42 ? 9.565 36.606 45.531 1.00 20.43 40 VAL B O 1
ATOM 1003 N N . SER B 1 43 ? 11.382 36.468 44.177 1.00 19.99 41 SER B N 1
ATOM 1004 C CA . SER B 1 43 ? 11.342 35.006 44.051 1.00 21.09 41 SER B CA 1
ATOM 1005 C C . SER B 1 43 ? 12.488 34.430 44.843 1.00 20.18 41 SER B C 1
ATOM 1006 O O . SER B 1 43 ? 13.612 34.945 44.752 1.00 20.00 41 SER B O 1
ATOM 1009 N N . LEU B 1 44 ? 12.190 33.384 45.617 1.00 18.88 42 LEU B N 1
ATOM 1010 C CA . LEU B 1 44 ? 13.220 32.611 46.319 1.00 18.25 42 LEU B CA 1
ATOM 1011 C C . LEU B 1 44 ? 13.436 31.327 45.500 1.00 18.40 42 LEU B C 1
ATOM 1012 O O . LEU B 1 44 ? 12.472 30.567 45.238 1.00 17.37 42 LEU B O 1
ATOM 1017 N N . ILE B 1 45 ? 14.684 31.114 45.100 1.00 17.12 43 ILE B N 1
ATOM 1018 C CA . ILE B 1 45 ? 15.037 30.081 44.111 1.00 18.69 43 ILE B CA 1
ATOM 1019 C C . ILE B 1 45 ? 16.031 29.117 44.733 1.00 18.33 43 ILE B C 1
ATOM 1020 O O . ILE B 1 45 ? 17.230 29.416 44.894 1.00 17.85 43 ILE B O 1
ATOM 1025 N N . PRO B 1 46 ? 15.523 27.961 45.157 1.00 19.67 44 PRO B N 1
ATOM 1026 C CA . PRO B 1 46 ? 16.465 27.026 45.796 1.00 20.11 44 PRO B CA 1
ATOM 1027 C C . PRO B 1 46 ? 17.573 26.617 44.813 1.00 20.67 44 PRO B C 1
ATOM 1028 O O . PRO B 1 46 ? 17.293 26.334 43.626 1.00 20.93 44 PRO B O 1
ATOM 1032 N N . SER B 1 47 ? 18.816 26.616 45.294 1.00 2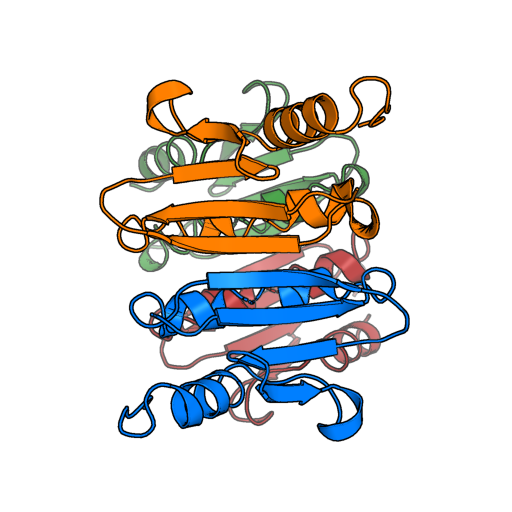0.79 45 SER B N 1
ATOM 1033 C CA . SER B 1 47 ? 19.970 26.425 44.431 1.00 22.47 45 SER B CA 1
ATOM 1034 C C . SER B 1 47 ? 20.947 25.469 45.141 1.00 22.84 45 SER B C 1
ATOM 1035 O O . SER B 1 47 ? 20.664 24.974 46.247 1.00 22.60 45 SER B O 1
ATOM 1038 N N . THR B 1 48 ? 22.085 25.206 44.513 1.00 23.63 46 THR B N 1
ATOM 1039 C CA . THR B 1 48 ? 23.052 24.257 45.059 1.00 24.28 46 THR B CA 1
ATOM 1040 C C . THR B 1 48 ? 24.465 24.849 45.030 1.00 24.35 46 THR B C 1
ATOM 1041 O O . THR B 1 48 ? 24.700 25.944 44.485 1.00 24.35 46 THR B O 1
ATOM 1045 N N . GLY B 1 49 ? 25.409 24.129 45.641 1.00 24.03 47 GLY B N 1
ATOM 1046 C CA . GLY B 1 49 ? 26.818 24.430 45.458 1.00 23.51 47 GLY B CA 1
ATOM 1047 C C . GLY B 1 49 ? 27.249 25.802 45.925 1.00 23.59 47 GLY B C 1
ATOM 1048 O O . GLY B 1 49 ? 28.058 26.463 45.257 1.00 23.17 47 GLY B O 1
ATOM 1049 N N . GLY B 1 50 ? 26.723 26.235 47.074 1.00 21.96 48 GLY B N 1
ATOM 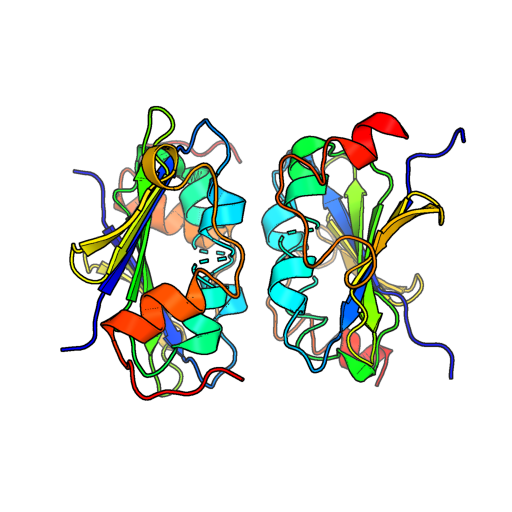1050 C CA . GLY B 1 50 ? 27.219 27.470 47.703 1.00 21.51 48 GLY B CA 1
ATOM 1051 C C . GLY B 1 50 ? 26.788 28.761 47.012 1.00 20.55 48 GLY B C 1
ATOM 1052 O O . GLY B 1 50 ? 27.330 29.804 47.281 1.00 21.54 48 GLY B O 1
ATOM 1053 N N . LEU B 1 51 ? 25.843 28.681 46.094 1.00 20.65 49 LEU B N 1
ATOM 1054 C CA . LEU B 1 51 ? 25.335 29.891 45.398 1.00 20.98 49 LEU B CA 1
ATOM 1055 C C . LEU B 1 51 ? 24.543 30.805 46.371 1.00 20.35 49 LEU B C 1
ATOM 1056 O O . LEU B 1 51 ? 23.624 30.345 47.055 1.00 21.11 49 LEU B O 1
ATOM 1061 N N . PHE B 1 52 ? 24.900 32.085 46.456 1.00 19.89 50 PHE B N 1
ATOM 1062 C CA . PHE B 1 52 ? 23.959 33.078 46.999 1.00 20.42 50 PHE B CA 1
ATOM 1063 C C . PHE B 1 52 ? 24.042 34.290 46.082 1.00 20.50 50 PHE B C 1
ATOM 1064 O O . PHE B 1 52 ? 25.079 34.956 46.024 1.00 20.91 50 PHE B O 1
ATOM 1072 N N . GLU B 1 53 ? 22.959 34.579 45.377 1.00 19.42 51 GLU B N 1
ATOM 1073 C CA . GLU B 1 53 ? 22.973 35.641 44.402 1.00 19.93 51 GLU B CA 1
ATOM 1074 C C . GLU B 1 53 ? 21.634 36.357 44.336 1.00 18.53 51 GLU B C 1
ATOM 1075 O O . GLU B 1 53 ? 20.560 35.730 44.312 1.00 18.31 51 GLU B O 1
ATOM 1081 N N . ILE B 1 54 ? 21.697 37.677 44.300 1.00 17.56 52 ILE B N 1
ATOM 1082 C CA . ILE B 1 54 ? 20.484 38.461 44.209 1.00 16.88 52 ILE B CA 1
ATOM 1083 C C . ILE B 1 54 ? 20.537 39.286 42.939 1.00 17.54 52 ILE B C 1
ATOM 1084 O O . ILE B 1 54 ? 21.540 39.966 42.676 1.00 19.45 52 ILE B O 1
ATOM 1089 N N . THR B 1 55 ? 19.484 39.189 42.157 1.00 18.63 53 THR B N 1
ATOM 1090 C CA . THR B 1 55 ? 19.353 39.912 40.883 1.00 20.54 53 THR B CA 1
ATOM 1091 C C . THR B 1 55 ? 18.087 40.774 40.852 1.00 20.47 53 THR B C 1
ATOM 1092 O O . THR B 1 55 ? 17.051 40.434 41.457 1.00 20.21 53 THR B O 1
ATOM 1096 N N . VAL B 1 56 ? 18.172 41.897 40.139 1.00 21.05 54 VAL B N 1
ATOM 1097 C CA . VAL B 1 56 ? 17.032 42.769 39.911 1.00 21.08 54 VAL B CA 1
ATOM 1098 C C . VAL B 1 56 ? 16.835 42.816 38.384 1.00 22.92 54 VAL B C 1
ATOM 1099 O O . VAL B 1 56 ? 17.722 43.327 37.658 1.00 21.50 54 VAL B O 1
ATOM 1103 N N . ASP B 1 57 ? 15.696 42.306 37.922 1.00 23.52 55 ASP B N 1
ATOM 1104 C CA . ASP B 1 57 ? 15.465 42.034 36.490 1.00 27.10 55 ASP B CA 1
ATOM 1105 C C . ASP B 1 57 ? 16.686 41.465 35.773 1.00 27.81 55 ASP B C 1
ATOM 1106 O O . ASP B 1 57 ? 17.077 41.972 34.694 1.00 28.52 55 ASP B O 1
ATOM 1111 N N . GLY B 1 58 ? 17.294 40.445 36.373 1.00 27.24 56 GLY B N 1
ATOM 1112 C CA . GLY B 1 58 ? 18.459 39.792 35.786 1.00 28.31 56 GLY B CA 1
ATOM 1113 C C . GLY B 1 58 ? 19.813 40.424 36.016 1.00 27.44 56 GLY B C 1
ATOM 1114 O O . GLY B 1 58 ? 20.833 39.806 35.750 1.00 29.26 56 GLY B O 1
ATOM 1115 N N . THR B 1 59 ? 19.839 41.653 36.508 1.00 26.73 57 THR B N 1
ATOM 1116 C CA . THR B 1 59 ? 21.080 42.308 36.839 1.00 26.51 57 THR B CA 1
ATOM 1117 C C . THR B 1 59 ? 21.511 41.936 38.251 1.00 26.00 57 THR B C 1
ATOM 1118 O O . THR B 1 59 ? 20.758 42.146 39.204 1.00 23.76 57 THR B O 1
ATOM 1122 N N . ILE B 1 60 ? 22.728 41.386 38.354 1.00 25.35 58 ILE B N 1
ATOM 1123 C CA . ILE B 1 60 ? 23.315 40.946 39.636 1.00 25.62 58 ILE B CA 1
ATOM 1124 C C . ILE B 1 60 ? 23.674 42.130 40.523 1.00 25.09 58 ILE B C 1
ATOM 1125 O O . ILE B 1 60 ? 24.502 42.960 40.144 1.00 24.51 58 ILE B O 1
ATOM 1130 N N . ILE B 1 61 ? 23.050 42.206 41.700 1.00 23.37 59 ILE B N 1
ATOM 1131 C CA . ILE B 1 61 ? 23.394 43.238 42.698 1.00 23.43 59 ILE B CA 1
ATOM 1132 C C . ILE B 1 61 ? 24.140 42.681 43.913 1.00 22.31 59 ILE B C 1
ATOM 1133 O O . ILE B 1 61 ? 24.754 43.424 44.680 1.00 22.02 59 ILE B O 1
ATOM 1138 N N . TRP B 1 62 ? 24.108 41.362 44.088 1.00 21.41 60 TRP B N 1
ATOM 1139 C CA . TRP B 1 62 ? 24.931 40.763 45.119 1.00 22.24 60 TRP B CA 1
ATOM 1140 C C . TRP B 1 62 ? 25.265 39.372 44.694 1.00 21.98 60 TRP B C 1
ATOM 1141 O O . TRP B 1 62 ? 24.406 38.659 44.194 1.00 21.44 60 TRP B O 1
ATOM 1152 N N . GLU B 1 63 ? 26.501 38.972 44.925 1.00 22.81 61 GLU B N 1
ATOM 1153 C CA . GLU B 1 63 ? 26.863 37.563 44.750 1.00 24.49 61 GLU B CA 1
ATOM 1154 C C . GLU B 1 63 ? 27.939 37.264 45.758 1.00 25.26 61 GLU B C 1
ATOM 1155 O O . GLU B 1 63 ? 28.899 38.054 45.908 1.00 25.88 61 GLU B O 1
ATOM 1161 N N . ARG B 1 64 ? 27.745 36.163 46.492 1.00 24.99 62 ARG B N 1
ATOM 1162 C CA . ARG B 1 64 ? 28.535 35.850 47.689 1.00 26.68 62 ARG B CA 1
ATOM 1163 C C . ARG B 1 64 ? 30.058 35.988 47.473 1.00 27.12 62 ARG B C 1
ATOM 1164 O O . ARG B 1 64 ? 30.744 36.605 48.274 1.00 26.07 62 ARG B O 1
ATOM 1172 N N . LYS B 1 65 ? 30.561 35.379 46.409 1.00 28.69 63 LYS B N 1
ATOM 1173 C CA . LYS B 1 65 ? 32.022 35.348 46.154 1.00 30.99 63 LYS B CA 1
ATOM 1174 C C . LYS B 1 65 ? 32.531 36.747 45.759 1.00 31.32 63 LYS B C 1
ATOM 1175 O O . LYS B 1 65 ? 33.427 37.288 46.410 1.00 33.19 63 LYS B O 1
ATOM 1181 N N . ARG B 1 66 ? 31.925 37.324 44.718 1.00 31.78 64 ARG B N 1
ATOM 1182 C CA . ARG B 1 66 ? 32.174 38.699 44.243 1.00 31.61 64 ARG B CA 1
ATOM 1183 C C . ARG B 1 66 ? 32.177 39.723 45.394 1.00 31.51 64 ARG B C 1
ATOM 1184 O O . ARG B 1 66 ? 33.126 40.492 45.559 1.00 30.81 64 ARG B O 1
ATOM 1192 N N . ASP B 1 67 ? 31.124 39.711 46.206 1.00 30.20 65 ASP B N 1
ATOM 1193 C CA . ASP B 1 67 ? 30.888 40.772 47.186 1.00 29.90 65 ASP B CA 1
ATOM 1194 C C . ASP B 1 67 ? 31.362 40.435 48.605 1.00 29.93 65 ASP B C 1
ATOM 1195 O O . ASP B 1 67 ? 31.188 41.230 49.537 1.00 29.91 65 ASP B O 1
ATOM 1200 N N . GLY B 1 68 ? 31.947 39.253 48.760 1.00 29.34 66 GLY B N 1
ATOM 1201 C CA . GLY B 1 68 ? 32.616 38.875 50.010 1.00 29.88 66 GLY B CA 1
ATOM 1202 C C . GLY B 1 68 ? 31.752 38.434 51.182 1.00 29.69 66 GLY B C 1
ATOM 1203 O O . GLY B 1 68 ? 32.125 38.650 52.337 1.00 30.58 66 GLY B O 1
ATOM 1204 N N . GLY B 1 69 ? 30.615 37.791 50.920 1.00 28.01 67 GLY B N 1
ATOM 1205 C CA . GLY B 1 69 ? 29.762 37.357 52.007 1.00 27.25 67 GLY B CA 1
ATOM 1206 C C . GLY B 1 69 ? 28.296 37.620 51.725 1.00 25.74 67 GLY B C 1
ATOM 1207 O O . GLY B 1 69 ? 27.821 37.428 50.611 1.00 24.97 67 GLY B O 1
ATOM 1208 N N . PHE B 1 70 ? 27.595 38.066 52.759 1.00 24.60 68 PHE B N 1
ATOM 1209 C CA . PHE B 1 70 ? 26.162 38.312 52.699 1.00 23.82 68 PHE B CA 1
ATOM 1210 C C . PHE B 1 70 ? 25.875 39.765 53.005 1.00 23.83 68 PHE B C 1
ATOM 1211 O O . PHE B 1 70 ? 26.591 40.350 53.812 1.00 22.81 68 PHE B O 1
ATOM 1219 N N . PRO B 1 71 ? 24.853 40.349 52.330 1.00 23.92 69 PRO B N 1
ATOM 1220 C CA . PRO B 1 71 ? 24.579 41.774 52.513 1.00 24.20 69 PRO B CA 1
ATOM 1221 C C . PRO B 1 71 ? 23.860 42.068 53.822 1.00 23.89 69 PRO B C 1
ATOM 1222 O O . PRO B 1 71 ? 23.081 41.244 54.314 1.00 24.61 69 PRO B O 1
ATOM 1226 N N . GLY B 1 72 ? 24.174 43.232 54.385 1.00 24.78 70 GLY B N 1
ATOM 1227 C CA . GLY B 1 72 ? 23.386 43.820 55.453 1.00 25.03 70 GLY B CA 1
ATOM 1228 C C . GLY B 1 72 ? 22.146 44.435 54.833 1.00 24.82 70 GLY B C 1
ATOM 1229 O O . GLY B 1 72 ? 22.102 44.666 53.626 1.00 24.19 70 GLY B O 1
ATOM 1230 N N . PRO B 1 73 ? 21.124 44.703 55.654 1.00 26.21 71 PRO B N 1
ATOM 1231 C CA . PRO B 1 73 ? 19.874 45.201 55.105 1.00 26.24 71 PRO B CA 1
ATOM 1232 C C . PRO B 1 73 ? 20.005 46.606 54.515 1.00 26.17 71 PRO B C 1
ATOM 1233 O O . PRO B 1 73 ? 19.338 46.909 53.538 1.00 25.82 71 PRO B O 1
ATOM 1237 N N . LYS B 1 74 ? 20.884 47.445 55.071 1.00 26.64 72 LYS B N 1
ATOM 1238 C CA . LYS B 1 74 ? 21.053 48.796 54.518 1.00 27.06 72 LYS B CA 1
ATOM 1239 C C . LYS B 1 74 ? 21.606 48.706 53.098 1.00 26.16 72 LYS B C 1
ATOM 1240 O O . LYS B 1 74 ? 21.019 49.255 52.159 1.00 25.03 72 LYS B O 1
ATOM 1246 N N . GLU B 1 75 ? 22.724 48.004 52.947 1.00 26.76 73 GLU B N 1
ATOM 1247 C CA . GLU B 1 75 ? 23.372 47.921 51.643 1.00 27.13 73 GLU B CA 1
ATOM 1248 C C . GLU B 1 75 ? 22.473 47.236 50.634 1.00 26.33 73 GLU B C 1
ATOM 1249 O O . GLU B 1 75 ? 22.392 47.671 49.483 1.00 25.55 73 GLU B O 1
ATOM 1255 N N . LEU B 1 76 ? 21.755 46.196 51.065 1.00 26.03 74 LEU B N 1
ATOM 1256 C CA . LEU B 1 76 ? 20.771 45.544 50.178 1.00 25.66 74 LEU B CA 1
ATOM 1257 C C . LEU B 1 76 ? 19.736 46.556 49.636 1.00 24.12 74 LEU B C 1
ATOM 1258 O O . LEU B 1 76 ? 19.509 46.659 48.422 1.00 23.69 74 LEU B O 1
ATOM 1263 N N . LYS B 1 77 ? 19.098 47.281 50.547 1.00 23.49 75 LYS B N 1
ATOM 1264 C CA . LYS B 1 77 ? 18.068 48.246 50.172 1.00 23.93 75 LYS B CA 1
ATOM 1265 C C . LYS B 1 77 ? 18.644 49.323 49.259 1.00 23.41 75 LYS B C 1
ATOM 1266 O O . LYS B 1 77 ? 18.039 49.652 48.250 1.00 22.74 75 LYS B O 1
ATOM 1272 N N . GLN B 1 78 ? 19.830 49.841 49.591 1.00 23.76 76 GLN B N 1
ATOM 1273 C CA . GLN B 1 78 ? 20.424 50.903 48.759 1.00 24.96 76 GLN B CA 1
ATOM 1274 C C . GLN B 1 78 ? 20.789 50.416 47.358 1.00 24.69 76 GLN B C 1
ATOM 1275 O O . GLN B 1 78 ? 20.560 51.137 46.357 1.00 24.81 76 GLN B O 1
ATOM 1281 N N . ARG B 1 79 ? 21.297 49.178 47.263 1.00 24.40 77 ARG B N 1
ATOM 1282 C CA . ARG B 1 79 ? 21.620 48.633 45.943 1.00 24.62 77 ARG B CA 1
ATOM 1283 C C . ARG B 1 79 ? 20.389 48.521 45.070 1.00 24.84 77 ARG B C 1
ATOM 1284 O O . ARG B 1 79 ? 20.426 48.840 43.879 1.00 25.09 77 ARG B O 1
ATOM 1292 N N . ILE B 1 80 ? 19.281 48.077 45.660 1.00 24.36 78 ILE B N 1
ATOM 1293 C CA . ILE B 1 80 ? 18.047 47.955 44.905 1.00 24.69 78 ILE B CA 1
ATOM 1294 C C . ILE B 1 80 ? 17.542 49.329 44.500 1.00 26.01 78 ILE B C 1
ATOM 1295 O O . ILE B 1 80 ? 17.184 49.548 43.328 1.00 25.17 78 ILE B O 1
ATOM 1300 N N . ARG B 1 81 ? 17.515 50.241 45.471 1.00 26.83 79 ARG B N 1
ATOM 1301 C CA . ARG B 1 81 ? 17.082 51.615 45.201 1.00 28.57 79 ARG B CA 1
ATOM 1302 C C . ARG B 1 81 ? 17.927 52.204 44.057 1.00 29.64 79 ARG B C 1
ATOM 1303 O O . ARG B 1 81 ? 17.373 52.784 43.128 1.00 29.57 79 ARG B O 1
ATOM 1311 N N . ASP B 1 82 ? 19.249 52.009 44.113 1.00 31.82 80 ASP B N 1
ATOM 1312 C CA . ASP B 1 82 ? 20.153 52.622 43.119 1.00 33.48 80 ASP B CA 1
ATOM 1313 C C . ASP B 1 82 ? 19.834 52.132 41.734 1.00 34.94 80 ASP B C 1
ATOM 1314 O O . ASP B 1 82 ? 19.865 52.899 40.773 1.00 35.42 80 ASP B O 1
ATOM 1319 N N . LEU B 1 83 ? 19.507 50.849 41.632 1.00 35.95 81 LEU B N 1
ATOM 1320 C CA . LEU B 1 83 ? 19.151 50.288 40.353 1.00 37.24 81 LEU B CA 1
ATOM 1321 C C . LEU B 1 83 ? 17.783 50.751 39.864 1.00 37.64 81 LEU B C 1
ATOM 1322 O O . LEU B 1 83 ? 17.606 50.898 38.659 1.00 38.42 81 LEU B O 1
ATOM 1327 N N . ILE B 1 84 ? 16.820 50.983 40.763 1.00 38.09 82 ILE B N 1
ATOM 1328 C CA . ILE B 1 84 ? 15.474 51.390 40.300 1.00 38.92 82 ILE B CA 1
ATOM 1329 C C . ILE B 1 84 ? 15.256 52.905 40.171 1.00 39.16 82 ILE B C 1
ATOM 1330 O O . ILE B 1 84 ? 14.735 53.359 39.158 1.00 39.40 82 ILE B O 1
ATOM 1335 N N . ASP B 1 85 ? 15.651 53.687 41.174 1.00 38.57 83 ASP B N 1
ATOM 1336 C CA . ASP B 1 85 ? 15.736 55.140 40.976 1.00 38.26 83 ASP B CA 1
ATOM 1337 C C . ASP B 1 85 ? 16.668 55.738 41.999 1.00 36.71 83 ASP B C 1
ATOM 1338 O O . ASP B 1 85 ? 16.270 55.964 43.128 1.00 35.47 83 ASP B O 1
ATOM 1343 N N . PRO B 1 86 ? 17.924 55.990 41.595 1.00 36.54 84 PRO B N 1
ATOM 1344 C CA . PRO B 1 86 ? 18.933 56.515 42.523 1.00 37.20 84 PRO B CA 1
ATOM 1345 C C . PRO B 1 86 ? 18.542 57.858 43.178 1.00 37.40 84 PRO B C 1
ATOM 1346 O O . PRO B 1 86 ? 19.125 58.221 44.195 1.00 36.64 84 PRO B O 1
ATOM 1350 N N A GLU B 1 87 ? 17.560 58.557 42.606 0.50 37.70 85 GLU B N 1
ATOM 1351 N N B GLU B 1 87 ? 17.568 58.564 42.594 0.50 38.12 85 GLU B N 1
ATOM 1352 C CA A GLU B 1 87 ? 17.094 59.832 43.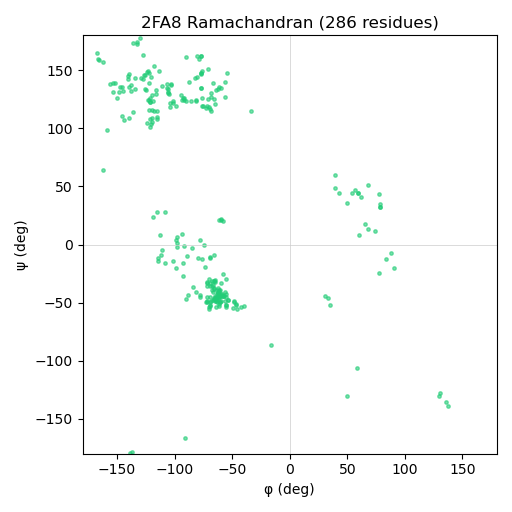154 0.50 38.27 85 GLU B CA 1
ATOM 1353 C CA B GLU B 1 87 ? 17.062 59.834 43.136 0.50 39.11 85 GLU B CA 1
ATOM 1354 C C A GLU B 1 87 ? 16.007 59.658 44.213 0.50 39.26 85 GLU B C 1
ATOM 1355 C C B GLU B 1 87 ? 16.133 59.607 44.326 0.50 39.74 85 GLU B C 1
ATOM 1356 O O A GLU B 1 87 ? 15.615 60.628 44.866 0.50 38.97 85 GLU B O 1
ATOM 1357 O O B GLU B 1 87 ? 15.974 60.487 45.180 0.50 39.45 85 GLU B O 1
ATOM 1368 N N . ARG B 1 88 ? 15.524 58.426 44.380 1.00 39.94 86 ARG B N 1
ATOM 1369 C CA . ARG B 1 88 ? 14.524 58.129 45.406 1.00 42.07 86 ARG B CA 1
ATOM 1370 C C . ARG B 1 88 ? 15.172 58.087 46.785 1.00 42.72 86 ARG B C 1
ATOM 1371 O O . ARG B 1 88 ? 16.093 57.311 47.002 1.00 43.18 86 ARG B O 1
ATOM 1379 N N . ASP B 1 89 ? 14.700 58.930 47.703 1.00 44.19 87 ASP B N 1
ATOM 1380 C CA . ASP B 1 89 ? 15.212 58.956 49.073 1.00 45.83 87 ASP B CA 1
ATOM 1381 C C . ASP B 1 89 ? 14.574 57.843 49.906 1.00 46.56 87 ASP B C 1
ATOM 1382 O O . ASP B 1 89 ? 13.400 57.531 49.716 1.00 47.04 87 ASP B O 1
ATOM 1387 N N . LEU B 1 90 ? 15.344 57.252 50.820 1.00 46.91 88 LEU B N 1
ATOM 1388 C CA . LEU B 1 90 ? 14.847 56.149 51.642 1.00 47.58 88 LEU B CA 1
ATOM 1389 C C . LEU B 1 90 ? 14.715 56.509 53.129 1.00 48.35 88 LEU B C 1
ATOM 1390 O O . LEU B 1 90 ? 14.435 55.635 53.954 1.00 47.78 88 LEU B O 1
ATOM 1395 N N . GLY B 1 91 ? 14.904 57.790 53.465 1.00 49.44 89 GLY B N 1
ATOM 1396 C CA . GLY B 1 91 ? 14.859 58.260 54.862 1.00 50.81 89 GLY B CA 1
ATOM 1397 C C . GLY B 1 91 ? 15.885 57.536 55.708 1.00 51.74 89 GLY B C 1
ATOM 1398 O O . GLY B 1 91 ? 17.076 57.820 55.618 1.00 51.69 89 GLY B O 1
ATOM 1399 N N . HIS B 1 92 ? 15.394 56.619 56.546 1.00 53.22 90 HIS B N 1
ATOM 1400 C CA . HIS B 1 92 ? 16.156 55.464 57.110 1.00 54.21 90 HIS B CA 1
ATOM 1401 C C . HIS B 1 92 ? 17.334 55.734 58.066 1.00 54.35 90 HIS B C 1
ATOM 1402 O O . HIS B 1 92 ? 18.237 56.516 57.780 1.00 54.68 90 HIS B O 1
ATOM 1409 N N . GLU C 1 5 ? 24.429 22.955 84.344 1.00 45.91 3 GLU C N 1
ATOM 1410 C CA . GLU C 1 5 ? 23.370 22.282 83.521 1.00 45.76 3 GLU C CA 1
ATOM 1411 C C . GLU C 1 5 ? 22.198 23.205 83.091 1.00 44.57 3 GLU C C 1
ATOM 1412 O O . GLU C 1 5 ? 21.522 22.909 82.105 1.00 44.56 3 GLU C O 1
ATOM 1418 N N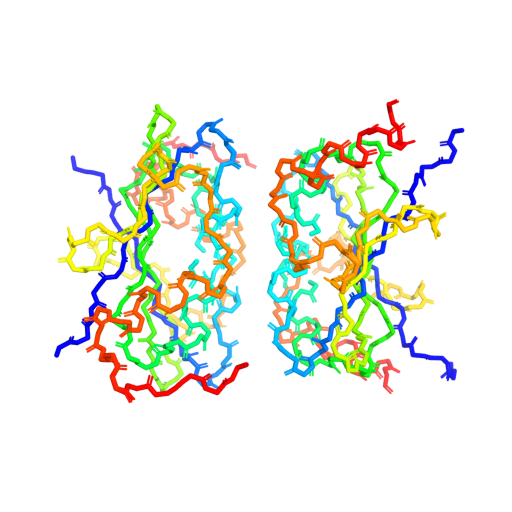 . THR C 1 6 ? 21.979 24.322 83.786 1.00 43.34 4 THR C N 1
ATOM 1419 C CA . THR C 1 6 ? 21.002 25.326 83.304 1.00 42.38 4 THR C CA 1
ATOM 1420 C C . THR C 1 6 ? 21.440 25.906 81.945 1.00 41.25 4 THR C C 1
ATOM 1421 O O . THR C 1 6 ? 22.607 26.254 81.755 1.00 41.17 4 THR C O 1
ATOM 1425 N N . LYS C 1 7 ? 20.499 25.993 81.010 1.00 39.96 5 LYS C N 1
ATOM 1426 C CA . LYS C 1 7 ? 20.794 26.438 79.645 1.00 39.33 5 LYS C CA 1
ATOM 1427 C C . LYS C 1 7 ? 20.715 27.951 79.510 1.00 37.91 5 LYS C C 1
ATOM 1428 O O . LYS C 1 7 ? 19.809 28.579 80.057 1.00 37.08 5 LYS C O 1
ATOM 1434 N N . PRO C 1 8 ? 21.649 28.531 78.746 1.00 36.94 6 PRO C N 1
ATOM 1435 C CA . PRO C 1 8 ? 21.734 29.979 78.523 1.00 36.03 6 PRO C CA 1
ATOM 1436 C C . PRO C 1 8 ? 20.428 30.588 78.002 1.00 34.56 6 PRO C C 1
ATOM 1437 O O . PRO C 1 8 ? 19.706 29.953 77.224 1.00 34.66 6 PRO C O 1
ATOM 1441 N N A ARG C 1 9 ? 20.135 31.813 78.428 0.50 33.69 7 ARG C N 1
ATOM 1442 N N B ARG C 1 9 ? 20.127 31.797 78.467 0.50 34.16 7 ARG C N 1
ATOM 1443 C CA A ARG C 1 9 ? 18.970 32.552 77.940 0.50 32.10 7 ARG C CA 1
ATOM 1444 C CA B ARG C 1 9 ? 19.017 32.592 77.951 0.50 33.11 7 ARG C CA 1
ATOM 1445 C C A ARG C 1 9 ? 19.435 33.760 77.130 0.50 31.67 7 ARG C C 1
ATOM 1446 C C B ARG C 1 9 ? 19.608 33.665 77.064 0.50 32.23 7 ARG C C 1
ATOM 1447 O O A ARG C 1 9 ? 20.099 34.666 77.660 0.50 31.20 7 ARG C O 1
ATOM 1448 O O B ARG C 1 9 ? 20.516 34.400 77.481 0.50 31.74 7 ARG C O 1
ATOM 1463 N N . ILE C 1 10 ? 19.102 33.758 75.838 1.00 30.57 8 ILE C N 1
ATOM 1464 C CA . ILE C 1 10 ? 19.570 34.785 74.921 1.00 29.18 8 ILE C CA 1
ATOM 1465 C C . ILE C 1 10 ? 18.470 35.834 74.737 1.00 27.81 8 ILE C C 1
ATOM 1466 O O . ILE C 1 10 ? 17.301 35.500 74.653 1.00 27.43 8 ILE C O 1
ATOM 1471 N N . ALA C 1 11 ? 18.845 37.106 74.737 1.00 27.48 9 ALA C N 1
ATOM 1472 C CA . ALA C 1 11 ? 17.884 38.190 74.575 1.00 27.61 9 ALA C CA 1
ATOM 1473 C C . ALA C 1 11 ? 18.316 39.092 73.420 1.00 27.30 9 ALA C C 1
ATOM 1474 O O . ALA C 1 11 ? 19.497 39.429 73.310 1.00 28.17 9 ALA C O 1
ATOM 1476 N N . ILE C 1 12 ? 17.364 39.426 72.551 1.00 26.88 10 ILE C N 1
ATOM 1477 C CA . ILE C 1 12 ? 17.577 40.402 71.493 1.00 26.59 10 ILE C CA 1
ATOM 1478 C C . ILE C 1 12 ? 16.681 41.605 71.724 1.00 27.19 10 ILE C C 1
ATOM 1479 O O . ILE C 1 12 ? 15.460 41.545 71.556 1.00 26.58 10 ILE C O 1
ATOM 1484 N N . ARG C 1 13 ? 17.310 42.700 72.132 1.00 28.26 11 ARG C N 1
ATOM 1485 C CA . ARG C 1 13 ? 16.614 43.976 72.322 1.00 29.98 11 ARG C CA 1
ATOM 1486 C C . ARG C 1 13 ? 16.764 44.793 71.041 1.00 29.20 11 ARG C C 1
ATOM 1487 O O . ARG C 1 13 ? 17.882 44.989 70.564 1.00 29.69 11 ARG C O 1
ATOM 1495 N N . TYR C 1 14 ? 15.651 45.284 70.508 1.00 29.64 12 TYR C N 1
ATOM 1496 C CA . TYR C 1 14 ? 15.640 45.941 69.195 1.00 30.28 12 TYR C CA 1
ATOM 1497 C C . TYR C 1 14 ? 14.719 47.143 69.196 1.00 31.56 12 TYR C C 1
ATOM 1498 O O . TYR C 1 14 ? 13.651 47.121 69.797 1.00 31.01 12 TYR C O 1
ATOM 1507 N N . CYS C 1 15 ? 15.111 48.171 68.455 1.00 34.24 13 CYS C N 1
ATOM 1508 C CA . CYS C 1 15 ? 14.287 49.361 68.300 1.00 34.97 13 CYS C CA 1
ATOM 1509 C C . CYS C 1 15 ? 13.037 49.076 67.469 1.00 35.78 13 CYS C C 1
ATOM 1510 O O . CYS C 1 15 ? 13.109 48.719 66.285 1.00 35.51 13 CYS C O 1
ATOM 1513 N N . THR C 1 16 ? 11.881 49.225 68.110 1.00 36.48 14 THR C N 1
ATOM 1514 C CA . THR C 1 16 ? 10.601 48.997 67.460 1.00 37.98 14 THR C CA 1
ATOM 1515 C C . THR C 1 16 ? 10.408 49.978 66.301 1.00 38.90 14 THR C C 1
ATOM 1516 O O . THR C 1 16 ? 10.029 49.580 65.190 1.00 38.82 14 THR C O 1
ATOM 1520 N N . GLN C 1 17 ? 10.712 51.250 66.549 1.00 39.47 15 GLN C N 1
ATOM 1521 C CA . GLN C 1 17 ? 10.491 52.305 65.546 1.00 40.84 15 GLN C CA 1
ATOM 1522 C C . GLN C 1 17 ? 11.336 52.176 64.277 1.00 40.44 15 GLN C C 1
ATOM 1523 O O . GLN C 1 17 ? 10.887 52.566 63.205 1.00 41.18 15 GLN C O 1
ATOM 1529 N N . CYS C 1 18 ? 12.530 51.607 64.414 1.00 40.25 16 CYS C N 1
ATOM 1530 C CA . CYS C 1 18 ? 13.493 51.503 63.328 1.00 40.83 16 CYS C CA 1
ATOM 1531 C C . CYS C 1 18 ? 13.139 50.379 62.361 1.00 39.68 16 CYS C C 1
ATOM 1532 O O . CYS C 1 18 ? 13.899 50.112 61.425 1.00 40.05 16 CYS C O 1
ATOM 1535 N N . ASN C 1 19 ? 12.000 49.728 62.601 1.00 38.25 17 ASN C N 1
ATOM 1536 C CA . ASN C 1 19 ? 11.591 48.514 61.889 1.00 36.96 17 ASN C CA 1
ATOM 1537 C C . ASN C 1 19 ? 12.664 47.430 61.956 1.00 34.48 17 ASN C C 1
ATOM 1538 O O . ASN C 1 19 ? 12.959 46.798 60.954 1.00 34.80 17 ASN C O 1
ATOM 1543 N N . TRP C 1 20 ? 13.247 47.221 63.138 1.00 31.19 18 TRP C N 1
ATOM 1544 C CA . TRP C 1 20 ? 14.262 46.193 63.299 1.00 29.02 18 TRP C CA 1
ATOM 1545 C C . TRP C 1 20 ? 13.718 44.841 63.783 1.00 27.04 18 TRP C C 1
ATOM 1546 O O . TRP C 1 20 ? 14.503 43.941 64.116 1.00 26.65 18 TRP C O 1
ATOM 1557 N N . LEU C 1 21 ? 12.398 44.697 63.820 1.00 25.20 19 LEU C N 1
ATOM 1558 C CA . LEU C 1 21 ? 11.784 43.412 64.217 1.00 24.54 19 LEU C CA 1
ATOM 1559 C C . LEU C 1 21 ? 12.173 42.272 63.249 1.00 23.85 19 LEU C C 1
ATOM 1560 O O . LEU C 1 21 ? 12.494 41.149 63.673 1.00 24.12 19 LEU C O 1
ATOM 1565 N N . LEU C 1 22 ? 12.102 42.548 61.949 1.00 23.22 20 LEU C N 1
ATOM 1566 C CA . LEU C 1 22 ? 12.434 41.527 60.938 1.00 23.49 20 LEU C CA 1
ATOM 1567 C C . LEU C 1 22 ? 13.826 40.939 61.135 1.00 22.01 20 LEU C C 1
ATOM 1568 O O . LEU C 1 22 ? 13.960 39.719 61.194 1.00 21.10 20 LEU C O 1
ATOM 1573 N N . ARG C 1 23 ? 14.847 41.796 61.241 1.00 20.64 21 ARG C N 1
ATOM 1574 C CA . ARG C 1 23 ? 16.214 41.321 61.452 1.00 21.25 21 ARG C CA 1
ATOM 1575 C C . ARG C 1 23 ? 16.396 40.649 62.818 1.00 20.86 21 ARG C C 1
ATOM 1576 O O . ARG C 1 23 ? 17.127 39.665 62.924 1.00 20.02 21 ARG C O 1
ATOM 1584 N N . ALA C 1 24 ? 15.693 41.147 63.835 1.00 20.03 22 ALA C N 1
ATOM 1585 C CA . ALA C 1 24 ? 15.759 40.496 65.156 1.00 20.09 22 ALA C CA 1
ATOM 1586 C C . ALA C 1 24 ? 15.169 39.062 65.158 1.00 19.58 22 ALA C C 1
ATOM 1587 O O . ALA C 1 24 ? 15.804 38.129 65.681 1.00 19.51 22 ALA C O 1
ATOM 1589 N N . GLY C 1 25 ? 13.976 38.914 64.588 1.00 18.97 23 GLY C N 1
ATOM 1590 C CA . GLY C 1 25 ? 13.299 37.622 64.384 1.00 20.30 23 GLY C CA 1
ATOM 1591 C C . GLY C 1 25 ? 14.168 36.656 63.574 1.00 20.06 23 GLY C C 1
ATOM 1592 O O . GLY C 1 25 ? 14.281 35.486 63.937 1.00 19.93 23 GLY C O 1
ATOM 1593 N N . TRP C 1 26 ? 14.797 37.152 62.489 1.00 20.51 24 TRP C N 1
ATOM 1594 C CA . TRP C 1 26 ? 15.713 36.348 61.675 1.00 21.43 24 TRP C CA 1
ATOM 1595 C C . TRP C 1 26 ? 16.898 35.820 62.494 1.00 21.81 24 TRP C C 1
ATOM 1596 O O . TRP C 1 26 ? 17.192 34.618 62.468 1.00 19.86 24 TRP C O 1
ATOM 1615 N N . ALA C 1 28 ? 17.069 35.480 65.773 1.00 22.93 26 ALA C N 1
ATOM 1616 C CA . ALA C 1 28 ? 16.531 34.499 66.731 1.00 21.89 26 ALA C CA 1
ATOM 1617 C C . ALA C 1 28 ? 16.428 33.120 66.067 1.00 21.34 26 ALA C C 1
ATOM 1618 O O . ALA C 1 28 ? 16.808 32.106 66.655 1.00 21.01 26 ALA C O 1
ATOM 1620 N N A GLN C 1 29 ? 15.924 33.076 64.844 0.60 20.56 27 GLN C N 1
ATOM 1621 N N B GLN C 1 29 ? 15.915 33.101 64.836 0.40 21.10 27 GLN C N 1
ATOM 1622 C CA A GLN C 1 29 ? 15.799 31.792 64.142 0.60 21.44 27 GLN C CA 1
ATOM 1623 C CA B GLN C 1 29 ? 15.777 31.870 64.037 0.40 21.99 27 GLN C CA 1
ATOM 1624 C C A GLN C 1 29 ? 17.165 31.207 63.741 0.60 21.59 27 GLN C C 1
ATOM 1625 C C B GLN C 1 29 ? 17.140 31.235 63.747 0.40 21.94 27 GLN C C 1
ATOM 1626 O O A GLN C 1 29 ? 17.384 30.004 63.876 0.60 21.00 27 GLN C O 1
ATOM 1627 O O B GLN C 1 29 ? 17.329 30.033 63.953 0.40 21.59 27 GLN C O 1
ATOM 1638 N N . GLU C 1 30 ? 18.083 32.040 63.269 1.00 22.08 28 GLU C N 1
ATOM 1639 C CA . GLU C 1 30 ? 19.467 31.540 62.973 1.00 22.90 28 GLU C CA 1
ATOM 1640 C C . GLU C 1 30 ? 20.102 30.905 64.217 1.00 24.33 28 GLU C C 1
ATOM 1641 O O . GLU C 1 30 ? 20.716 29.814 64.158 1.00 23.41 28 GLU C O 1
ATOM 1647 N N . ILE C 1 31 ? 19.917 31.577 65.358 1.00 24.91 29 ILE C N 1
ATOM 1648 C CA . ILE C 1 31 ? 20.459 31.105 66.622 1.00 25.41 29 ILE C CA 1
ATOM 1649 C C . ILE C 1 31 ? 19.837 29.751 67.028 1.00 26.46 29 ILE C C 1
ATOM 1650 O O . ILE C 1 31 ? 20.560 28.818 67.382 1.00 27.73 29 ILE C O 1
ATOM 1655 N N . LEU C 1 32 ? 18.514 29.653 66.989 1.00 27.73 30 LEU C N 1
ATOM 1656 C CA . LEU C 1 32 ? 17.798 28.431 67.394 1.00 29.28 30 LEU C CA 1
ATOM 1657 C C . LEU C 1 32 ? 17.959 27.261 66.413 1.00 31.18 30 LEU C C 1
ATOM 1658 O O . LEU C 1 32 ? 17.878 26.097 66.824 1.00 31.65 30 LEU C O 1
ATOM 1663 N N A GLN C 1 33 ? 18.147 27.567 65.128 0.50 31.80 31 GLN C N 1
ATOM 1664 N N B GLN C 1 33 ? 18.174 27.566 65.133 0.50 31.84 31 GLN C N 1
ATOM 1665 C CA A GLN C 1 33 ? 18.483 26.544 64.131 0.50 33.49 31 GLN C CA 1
ATOM 1666 C CA B GLN C 1 33 ? 18.460 26.532 64.134 0.50 33.45 31 GLN C CA 1
ATOM 1667 C C A GLN C 1 33 ? 19.826 25.900 64.503 0.50 33.90 31 GLN C C 1
ATOM 1668 C C B GLN C 1 33 ? 19.857 25.919 64.351 0.50 33.95 31 GLN C C 1
ATOM 1669 O O A GLN C 1 33 ? 19.949 24.671 64.568 0.50 34.00 31 GLN C O 1
ATOM 1670 O O B GLN C 1 33 ? 20.050 24.717 64.139 0.50 34.03 31 GLN C O 1
ATOM 1681 N N . THR C 1 34 ? 20.815 26.741 64.775 1.00 34.36 32 THR C N 1
ATOM 1682 C CA . THR C 1 34 ? 22.188 26.284 65.040 1.00 36.19 32 THR C CA 1
ATOM 1683 C C . THR C 1 34 ? 22.376 25.695 66.448 1.00 37.14 32 THR C C 1
ATOM 1684 O O . THR C 1 34 ? 23.046 24.677 66.618 1.00 38.00 32 THR C O 1
ATOM 1688 N N . PHE C 1 35 ? 21.788 26.318 67.458 1.00 37.57 33 PHE C N 1
ATOM 1689 C CA . PHE C 1 35 ? 22.063 25.900 68.831 1.00 38.63 33 PHE C CA 1
ATOM 1690 C C . PHE C 1 35 ? 20.836 25.345 69.515 1.00 39.94 33 PHE C C 1
ATOM 1691 O O . PHE C 1 35 ? 20.730 25.439 70.749 1.00 40.73 33 PHE C O 1
ATOM 1699 N N . ALA C 1 36 ? 19.912 24.783 68.733 1.00 40.71 34 ALA C N 1
ATOM 1700 C CA . ALA C 1 36 ? 18.597 24.387 69.243 1.00 41.87 34 ALA C CA 1
ATOM 1701 C C . ALA C 1 36 ? 18.747 23.779 70.615 1.00 42.79 34 ALA C C 1
ATOM 1702 O O . ALA C 1 36 ? 18.131 24.226 71.581 1.00 42.73 34 ALA C O 1
ATOM 1704 N N . SER C 1 37 ? 19.640 22.791 70.672 1.00 43.59 35 SER C N 1
ATOM 1705 C CA . SER C 1 37 ? 19.849 21.923 71.829 1.00 44.39 35 SER C CA 1
ATOM 1706 C C . SER C 1 37 ? 20.364 22.650 73.040 1.00 43.79 35 SER C C 1
ATOM 1707 O O . SER C 1 37 ? 19.897 22.417 74.157 1.00 44.95 35 SER C O 1
ATOM 1710 N N . ASP C 1 38 ? 21.340 23.515 72.804 1.00 42.81 36 ASP C N 1
ATOM 1711 C CA . ASP C 1 38 ? 22.181 24.061 73.844 1.00 42.36 36 ASP C CA 1
ATOM 1712 C C . ASP C 1 38 ? 21.673 25.335 74.502 1.00 40.95 36 ASP C C 1
ATOM 1713 O O . ASP C 1 38 ? 22.248 25.777 75.478 1.00 41.46 36 ASP C O 1
ATOM 1718 N N . ILE C 1 39 ? 20.630 25.954 73.964 1.00 39.36 37 ILE C N 1
ATOM 1719 C CA . ILE C 1 39 ? 20.129 27.194 74.569 1.00 37.27 37 ILE C CA 1
ATOM 1720 C C . ILE C 1 39 ? 18.736 27.005 75.164 1.00 35.30 37 ILE C C 1
ATOM 1721 O O . ILE C 1 39 ? 17.947 26.189 74.672 1.00 34.32 37 ILE C O 1
ATOM 1726 N N . GLY C 1 40 ? 18.453 27.758 76.222 1.00 31.98 38 GLY C N 1
ATOM 1727 C CA . GLY C 1 40 ? 17.186 27.642 76.904 1.00 30.71 38 GLY C CA 1
ATOM 1728 C C . GLY C 1 40 ? 16.059 28.410 76.224 1.00 29.33 38 GLY C C 1
ATOM 1729 O O . GLY C 1 40 ? 14.942 27.918 76.134 1.00 27.84 38 GLY C O 1
ATOM 1730 N N . GLU C 1 41 ? 1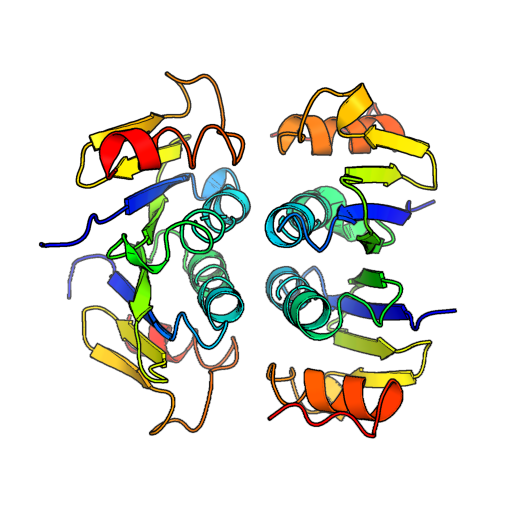6.369 29.611 75.740 1.00 28.98 39 GLU C N 1
ATOM 1731 C CA . GLU C 1 41 ? 15.400 30.447 75.036 1.00 29.05 39 GLU C CA 1
ATOM 1732 C C . GLU C 1 41 ? 16.094 31.575 74.315 1.00 27.52 39 GLU C C 1
ATOM 1733 O O . GLU C 1 41 ? 17.246 31.931 74.654 1.00 27.31 39 GLU C O 1
ATOM 1739 N N . VAL C 1 42 ? 15.386 32.108 73.313 1.00 25.67 40 VAL C N 1
ATOM 1740 C CA . VAL C 1 42 ? 15.718 33.385 72.704 1.00 24.58 40 VAL C CA 1
ATOM 1741 C C . VAL C 1 42 ? 14.506 34.295 72.865 1.00 24.06 40 VAL C C 1
ATOM 1742 O O . VAL C 1 42 ? 13.380 33.968 72.439 1.00 23.17 40 VAL C O 1
ATOM 1746 N N . SER C 1 43 ? 14.756 35.423 73.510 1.00 23.89 41 SER C N 1
ATOM 1747 C CA . SER C 1 43 ? 13.735 36.409 73.806 1.00 24.61 41 SER C CA 1
ATOM 1748 C C . SER C 1 43 ? 13.932 37.590 72.869 1.00 23.96 41 SER C C 1
ATOM 1749 O O . SER C 1 43 ? 15.051 38.101 72.710 1.00 25.38 41 SER C O 1
ATOM 1752 N N . LEU C 1 44 ? 12.848 38.008 72.247 1.00 23.33 42 LEU C N 1
ATOM 1753 C CA . LEU C 1 44 ? 12.788 39.230 71.470 1.00 22.99 42 LEU C CA 1
ATOM 1754 C C . LEU C 1 44 ? 12.109 40.309 72.318 1.00 23.52 42 LEU C C 1
ATOM 1755 O O . LEU C 1 44 ? 10.941 40.155 72.698 1.00 22.90 42 LEU C O 1
ATOM 1760 N N . ILE C 1 45 ? 12.817 41.416 72.545 1.00 23.84 43 ILE C N 1
ATOM 1761 C CA . ILE C 1 45 ? 12.363 42.478 73.449 1.00 24.97 43 ILE C CA 1
ATOM 1762 C C . ILE C 1 45 ? 12.249 43.838 72.725 1.00 25.58 43 ILE C C 1
ATOM 1763 O O . ILE C 1 45 ? 13.258 44.441 72.393 1.00 25.41 43 ILE C O 1
ATOM 1768 N N . PRO C 1 46 ? 11.012 44.314 72.485 1.00 26.61 44 PRO C N 1
ATOM 1769 C CA . PRO C 1 46 ? 10.834 45.585 71.770 1.00 28.74 44 PRO C CA 1
ATOM 1770 C C . PRO C 1 46 ? 11.443 46.674 72.642 1.00 31.77 44 PRO C C 1
ATOM 1771 O O . PRO C 1 46 ? 11.244 46.663 73.861 1.00 32.51 44 PRO C O 1
ATOM 1775 N N . SER C 1 47 ? 12.256 47.545 72.053 1.00 34.05 45 SER C N 1
ATOM 1776 C CA . SER C 1 47 ? 13.068 48.479 72.837 1.00 37.16 45 SER C CA 1
ATOM 1777 C C . SER C 1 47 ? 13.020 49.886 72.229 1.00 38.83 45 SER C C 1
ATOM 1778 O O . SER C 1 47 ? 12.427 50.092 71.155 1.00 37.94 45 SER C O 1
ATOM 1781 N N . THR C 1 48 ? 13.620 50.854 72.932 1.00 41.17 46 THR C N 1
ATOM 1782 C CA . THR C 1 48 ? 13.509 52.270 72.515 1.00 43.50 46 THR C CA 1
ATOM 1783 C C . THR C 1 48 ? 14.626 52.694 71.575 1.00 44.35 46 THR C C 1
ATOM 1784 O O . THR C 1 48 ? 15.331 51.842 71.007 1.00 45.42 46 THR C O 1
ATOM 1788 N N . GLY C 1 49 ? 14.746 54.005 71.384 1.00 44.39 47 GLY C N 1
ATOM 1789 C CA . GLY C 1 49 ? 15.621 54.600 70.382 1.00 44.47 47 GLY C CA 1
ATOM 1790 C C . GLY C 1 49 ? 16.925 53.909 70.049 1.00 44.20 47 GLY C C 1
ATOM 1791 O O . GLY C 1 49 ? 17.818 53.796 70.889 1.00 44.97 47 GLY C O 1
ATOM 1792 N N . GLY C 1 50 ? 17.021 53.441 68.807 1.00 44.02 48 GLY C N 1
ATOM 1793 C CA . GLY C 1 50 ? 18.278 52.969 68.223 1.00 42.79 48 GLY C CA 1
ATOM 1794 C C . GLY C 1 50 ? 18.975 51.807 68.894 1.00 41.79 48 GLY C C 1
ATOM 1795 O O . GLY C 1 50 ? 20.105 51.462 68.529 1.00 41.95 48 GLY C O 1
ATOM 1796 N N . LEU C 1 51 ? 18.325 51.183 69.865 1.00 40.82 49 LEU C N 1
ATOM 1797 C CA . LEU C 1 51 ? 18.953 50.033 70.498 1.00 40.14 49 LEU C CA 1
ATOM 1798 C C . LEU C 1 51 ? 18.856 48.779 69.609 1.00 38.83 49 LEU C C 1
ATOM 1799 O O . LEU C 1 51 ? 17.832 48.508 68.970 1.00 38.51 49 LEU C O 1
ATOM 1804 N N . PHE C 1 52 ? 19.985 48.092 69.512 1.00 37.46 50 PHE C N 1
ATOM 1805 C CA . PHE C 1 52 ? 20.053 46.724 69.048 1.00 36.33 50 PHE C CA 1
ATOM 1806 C C . PHE C 1 52 ? 21.172 46.071 69.827 1.00 35.71 50 PHE C C 1
ATOM 1807 O O . PHE C 1 52 ? 22.353 46.396 69.632 1.00 35.90 50 PHE C O 1
ATOM 1815 N N . GLU C 1 53 ? 20.800 45.158 70.714 1.00 34.40 51 GLU C N 1
ATOM 1816 C CA . GLU C 1 53 ? 21.750 44.533 71.608 1.00 34.32 51 GLU C CA 1
ATOM 1817 C C . GLU C 1 53 ? 21.397 43.065 71.872 1.00 32.68 51 GLU C C 1
ATOM 1818 O O . GLU C 1 53 ? 20.244 42.722 72.164 1.00 32.52 51 GLU C O 1
ATOM 1824 N N . ILE C 1 54 ? 22.398 42.202 71.763 1.00 31.74 52 ILE C N 1
ATOM 1825 C CA . ILE C 1 54 ? 22.207 40.772 72.008 1.00 31.48 52 ILE C CA 1
ATOM 1826 C C . ILE C 1 54 ? 23.046 40.360 73.198 1.00 31.85 52 ILE C C 1
ATOM 1827 O O . ILE C 1 54 ? 24.246 40.670 73.258 1.00 32.23 52 ILE C O 1
ATOM 1832 N N . THR C 1 55 ? 22.404 39.675 74.136 1.00 32.13 53 THR C N 1
ATOM 1833 C CA . THR C 1 55 ? 23.031 39.229 75.374 1.00 33.26 53 THR C CA 1
ATOM 1834 C C . THR C 1 55 ? 22.828 37.734 75.569 1.00 33.82 53 THR C C 1
ATOM 1835 O O . THR C 1 55 ? 21.782 37.176 75.191 1.00 33.93 53 THR C O 1
ATOM 1839 N N . VAL C 1 56 ? 23.830 37.088 76.155 1.00 34.17 54 VAL C N 1
ATOM 1840 C CA . VAL C 1 56 ? 23.748 35.685 76.548 1.00 35.44 54 VAL C CA 1
ATOM 1841 C C . VAL C 1 56 ? 23.841 35.682 78.067 1.00 37.20 54 VAL C C 1
ATOM 1842 O O . VAL C 1 56 ? 24.860 36.105 78.627 1.00 37.75 54 VAL C O 1
ATOM 1846 N N . ASP C 1 57 ? 22.765 35.261 78.734 1.00 39.23 55 ASP C N 1
ATOM 1847 C CA . ASP C 1 57 ? 22.662 35.386 80.200 1.00 41.08 55 ASP C CA 1
ATOM 1848 C C . ASP C 1 57 ? 23.236 36.708 80.714 1.00 41.69 55 ASP C C 1
ATOM 1849 O O . ASP C 1 57 ? 24.182 36.707 81.494 1.00 42.60 55 ASP C O 1
ATOM 1854 N N . GLY C 1 58 ? 22.692 37.829 80.258 1.00 41.91 56 GLY C N 1
ATOM 1855 C CA . GLY C 1 58 ? 23.183 39.131 80.687 1.00 42.47 56 GLY C CA 1
ATOM 1856 C C . GLY C 1 58 ? 24.477 39.619 80.049 1.00 42.51 56 GLY C C 1
ATOM 1857 O O . GLY C 1 58 ? 24.705 40.817 80.004 1.00 42.95 56 GLY C O 1
ATOM 1858 N N . THR C 1 59 ? 25.324 38.714 79.558 1.00 42.77 57 THR C N 1
ATOM 1859 C CA . THR C 1 59 ? 26.584 39.103 78.903 1.00 43.01 57 THR C CA 1
ATOM 1860 C C . THR C 1 59 ? 26.347 39.633 77.479 1.00 42.93 57 THR C C 1
ATOM 1861 O O . THR C 1 59 ? 25.821 38.906 76.624 1.00 42.73 57 THR C O 1
ATOM 1865 N N . ILE C 1 60 ? 26.727 40.889 77.223 1.00 42.64 58 ILE C N 1
ATOM 1866 C CA . ILE C 1 60 ? 26.568 41.496 75.885 1.00 42.66 58 ILE C CA 1
ATOM 1867 C C . ILE C 1 60 ? 27.533 40.898 74.854 1.00 42.29 58 ILE C C 1
ATOM 1868 O O . ILE C 1 60 ? 28.752 40.891 75.069 1.00 42.02 58 ILE C O 1
ATOM 1873 N N . ILE C 1 61 ? 26.987 40.399 73.742 1.00 41.07 59 ILE C N 1
ATOM 1874 C CA . ILE C 1 61 ? 27.822 39.852 72.666 1.00 40.69 59 ILE C CA 1
ATOM 1875 C C . ILE C 1 61 ? 27.689 40.706 71.409 1.00 40.53 59 ILE C C 1
ATOM 1876 O O . ILE C 1 61 ? 28.486 40.594 70.482 1.00 41.30 59 ILE C O 1
ATOM 1881 N N . TRP C 1 62 ? 26.678 41.565 71.381 1.00 40.25 60 TRP C N 1
ATOM 1882 C CA . TRP C 1 62 ? 26.546 42.526 70.299 1.00 39.72 60 TRP C CA 1
ATOM 1883 C C . TRP C 1 62 ? 25.792 43.765 70.722 1.00 40.14 60 TRP C C 1
ATOM 1884 O O . TRP C 1 62 ? 24.719 43.674 71.318 1.00 39.51 60 TRP C O 1
ATOM 1895 N N . GLU C 1 63 ? 26.359 44.924 70.404 1.00 40.47 61 GLU C N 1
ATOM 1896 C CA . GLU C 1 63 ? 25.651 46.176 70.556 1.00 41.80 61 GLU C CA 1
ATOM 1897 C C . GLU C 1 63 ? 25.936 47.031 69.332 1.00 42.07 61 GLU C C 1
ATOM 1898 O O . GLU C 1 63 ? 27.076 47.089 68.876 1.00 42.53 61 GLU C O 1
ATOM 1904 N N . ARG C 1 64 ? 24.894 47.681 68.814 1.00 42.47 62 ARG C N 1
ATOM 1905 C CA . ARG C 1 64 ? 24.925 48.384 67.521 1.00 43.63 62 ARG C CA 1
ATOM 1906 C C . ARG C 1 64 ? 26.028 49.445 67.377 1.00 44.35 62 ARG C C 1
ATOM 1907 O O . ARG C 1 64 ? 26.780 49.438 66.391 1.00 44.55 62 ARG C O 1
ATOM 1915 N N . LYS C 1 65 ? 26.100 50.362 68.347 1.00 45.23 63 LYS C N 1
ATOM 1916 C CA . LYS C 1 65 ? 27.133 51.413 68.350 1.00 45.92 63 LYS C CA 1
ATOM 1917 C C . LYS C 1 65 ? 28.555 50.849 68.459 1.00 45.94 63 LYS C C 1
ATOM 1918 O O . LYS C 1 65 ? 29.379 51.112 67.588 1.00 45.89 63 LYS C O 1
ATOM 1924 N N A ARG C 1 66 ? 28.802 50.032 69.489 0.50 45.98 64 ARG C N 1
ATOM 1925 N N B ARG C 1 66 ? 28.828 50.094 69.520 0.50 46.12 64 ARG C N 1
ATOM 1926 C CA A ARG C 1 66 ? 30.141 49.507 69.812 0.50 46.00 64 ARG C CA 1
ATOM 1927 C CA B ARG C 1 66 ? 30.153 49.523 69.745 0.50 46.30 64 ARG C CA 1
ATOM 1928 C C A ARG C 1 66 ? 30.716 48.476 68.832 0.50 46.29 64 ARG C C 1
ATOM 1929 C C B ARG C 1 66 ? 30.655 48.708 68.564 0.50 46.44 64 ARG C C 1
ATOM 1930 O O A ARG C 1 66 ? 31.942 48.332 68.737 0.50 46.21 64 ARG C O 1
ATOM 1931 O O B ARG C 1 66 ? 31.753 48.952 68.053 0.50 46.47 64 ARG C O 1
ATOM 1946 N N . ASP C 1 67 ? 29.843 47.746 68.136 1.00 46.21 65 ASP C N 1
ATOM 1947 C CA . ASP C 1 67 ? 30.281 46.750 67.151 1.00 46.13 65 ASP C CA 1
ATOM 1948 C C . ASP C 1 67 ? 30.070 47.234 65.722 1.00 45.61 65 ASP C C 1
ATOM 1949 O O . ASP C 1 67 ? 30.416 46.546 64.767 1.00 46.09 65 ASP C O 1
ATOM 1954 N N . GLY C 1 68 ? 29.509 48.428 65.593 1.00 45.28 66 GLY C N 1
ATOM 1955 C CA . GLY C 1 68 ? 29.463 49.127 64.317 1.00 45.06 66 GLY C CA 1
ATOM 1956 C C . GLY C 1 68 ? 28.414 48.612 63.357 1.00 44.49 66 GLY C C 1
ATOM 1957 O O . GLY C 1 68 ? 28.674 48.461 62.157 1.00 45.01 66 GLY C O 1
ATOM 1958 N N . GLY C 1 69 ? 27.225 48.355 63.881 1.00 43.44 67 GLY C N 1
ATOM 1959 C CA . GLY C 1 69 ? 26.105 47.951 63.044 1.00 42.51 67 GLY C CA 1
ATOM 1960 C C . GLY C 1 69 ? 25.387 46.703 63.527 1.00 41.33 67 GLY C C 1
ATOM 1961 O O . GLY C 1 69 ? 25.013 46.592 64.710 1.00 41.05 67 GLY C O 1
ATOM 1962 N N . PHE C 1 70 ? 25.202 45.776 62.587 1.00 40.31 68 PHE C N 1
ATOM 1963 C CA . PHE C 1 70 ? 24.452 44.548 62.801 1.00 38.98 68 PHE C CA 1
ATOM 1964 C C . PHE C 1 70 ? 25.286 43.343 62.377 1.00 38.56 68 PHE C C 1
ATOM 1965 O O . PHE C 1 70 ? 25.996 43.410 61.372 1.00 38.95 68 PHE C O 1
ATOM 1973 N N . PRO C 1 71 ? 25.188 42.227 63.123 1.00 37.83 69 PRO C N 1
ATOM 1974 C CA . PRO C 1 71 ? 26.026 41.078 62.824 1.00 38.17 69 PRO C CA 1
ATOM 1975 C C . PRO C 1 71 ? 25.541 40.262 61.614 1.00 37.99 69 PRO C C 1
ATOM 1976 O O . PRO C 1 71 ? 24.337 40.198 61.344 1.00 37.95 69 PRO C O 1
ATOM 1980 N N . GLY C 1 72 ? 26.502 39.685 60.888 1.00 38.02 70 GLY C N 1
ATOM 1981 C CA . GLY C 1 72 ? 26.252 38.628 59.922 1.00 37.97 70 GLY C CA 1
ATOM 1982 C C . GLY C 1 72 ? 26.081 37.334 60.699 1.00 37.99 70 GLY C C 1
ATOM 1983 O O . GLY C 1 72 ? 26.531 37.227 61.836 1.00 38.03 70 GLY C O 1
ATOM 1984 N N . PRO C 1 73 ? 25.437 36.331 60.091 1.00 38.20 71 PRO C N 1
ATOM 1985 C CA . PRO C 1 73 ? 25.101 35.149 60.885 1.00 38.45 71 PRO C CA 1
ATOM 1986 C C . PRO C 1 73 ? 26.321 34.351 61.375 1.00 38.86 71 PRO C C 1
ATOM 1987 O O . PRO C 1 73 ? 26.261 33.774 62.462 1.00 38.60 71 PRO C O 1
ATOM 1991 N N . LYS C 1 74 ? 27.419 34.341 60.610 1.00 39.12 72 LYS C N 1
ATOM 1992 C CA . LYS C 1 74 ? 28.625 33.618 61.039 1.00 39.81 72 LYS C CA 1
ATOM 1993 C C . LYS C 1 74 ? 29.249 34.210 62.313 1.00 39.26 72 LYS C C 1
ATOM 1994 O O . LYS C 1 74 ? 29.521 33.483 63.269 1.00 38.81 72 LYS C O 1
ATOM 2000 N N A GLU C 1 75 ? 29.442 35.529 62.333 0.50 39.34 73 GLU C N 1
ATOM 2001 N N B GLU C 1 75 ? 29.486 35.516 62.277 0.50 39.43 73 GLU C N 1
ATOM 2002 C CA A GLU C 1 75 ? 30.018 36.222 63.500 0.50 39.45 73 GLU C CA 1
ATOM 2003 C CA B GLU C 1 75 ? 29.954 36.271 63.425 0.50 39.62 73 GLU C CA 1
ATOM 2004 C C A GLU C 1 75 ? 29.089 36.270 64.733 0.50 39.54 73 GLU C C 1
ATOM 2005 C C B GLU C 1 75 ? 29.088 35.885 64.632 0.50 39.61 73 GLU C C 1
ATOM 2006 O O A GLU C 1 75 ? 29.557 36.431 65.862 0.50 39.27 73 GLU C O 1
ATOM 2007 O O B GLU C 1 75 ? 29.587 35.324 65.616 0.50 39.22 73 GLU C O 1
ATOM 2018 N N . LEU C 1 76 ? 27.782 36.133 64.506 1.00 39.53 74 LEU C N 1
ATOM 2019 C CA . LEU C 1 76 ? 26.814 35.923 65.590 1.00 39.99 74 LEU C CA 1
ATOM 2020 C C . LEU C 1 76 ? 26.960 34.515 66.212 1.00 40.28 74 LEU C C 1
ATOM 2021 O O . LEU C 1 76 ? 27.204 34.379 67.421 1.00 40.01 74 LEU C O 1
ATOM 2026 N N . LYS C 1 77 ? 26.854 33.472 65.388 1.00 40.66 75 LYS C N 1
ATOM 2027 C CA . LYS C 1 77 ? 26.990 32.091 65.890 1.00 41.57 75 LYS C CA 1
ATOM 2028 C C . LYS C 1 77 ? 28.365 31.841 66.574 1.00 42.44 75 LYS C C 1
ATOM 2029 O O . LYS C 1 77 ? 28.430 31.135 67.589 1.00 41.59 75 LYS C O 1
ATOM 2035 N N A GLN C 1 78 ? 29.433 32.417 66.013 0.50 42.49 76 GLN C N 1
ATOM 2036 N N B GLN C 1 78 ? 29.429 32.417 65.999 0.50 42.85 76 GLN C N 1
ATOM 2037 C CA A GLN C 1 78 ? 30.783 32.299 66.582 0.50 42.95 76 GLN C CA 1
ATOM 2038 C CA B GLN C 1 78 ? 30.795 32.345 66.548 0.50 43.77 76 GLN C CA 1
ATOM 2039 C C A GLN C 1 78 ? 30.871 32.937 67.975 0.50 43.34 76 GLN C C 1
ATOM 2040 C C B GLN C 1 78 ? 30.852 32.933 67.963 0.50 43.74 76 GLN C C 1
ATOM 2041 O O A GLN C 1 78 ? 31.365 32.309 68.908 0.50 43.36 76 GLN C O 1
ATOM 2042 O O B GLN C 1 78 ? 31.305 32.270 68.893 0.50 43.75 76 GLN C O 1
ATOM 2053 N N . ARG C 1 79 ? 30.375 34.167 68.114 1.00 43.84 77 ARG C N 1
ATOM 2054 C CA . ARG C 1 79 ? 30.338 34.846 69.430 1.00 44.57 77 ARG C CA 1
ATOM 2055 C C . ARG C 1 79 ? 29.512 34.122 70.512 1.00 44.95 77 ARG C C 1
ATOM 2056 O O . ARG C 1 79 ? 29.890 34.120 71.689 1.00 44.48 77 ARG C O 1
ATOM 2064 N N . ILE C 1 80 ? 28.395 33.509 70.115 1.00 45.40 78 ILE C N 1
ATOM 2065 C CA . ILE C 1 80 ? 27.603 32.681 71.030 1.00 45.88 78 ILE C CA 1
ATOM 2066 C C . ILE C 1 80 ? 28.362 31.399 71.371 1.00 46.90 78 ILE C C 1
ATOM 2067 O O . ILE C 1 80 ? 28.538 31.068 72.550 1.00 46.76 78 ILE C O 1
ATOM 2072 N N . ARG C 1 81 ? 28.807 30.693 70.330 1.00 47.92 79 ARG C N 1
ATOM 2073 C CA . ARG C 1 81 ? 29.634 29.489 70.464 1.00 49.80 79 ARG C CA 1
ATOM 2074 C C . ARG C 1 81 ? 30.775 29.725 71.456 1.00 50.69 79 ARG C C 1
ATOM 2075 O O . ARG C 1 81 ? 30.941 28.946 72.388 1.00 50.80 79 ARG C O 1
ATOM 2083 N N . ASP C 1 82 ? 31.525 30.812 71.274 1.00 51.92 80 ASP C N 1
ATOM 2084 C CA . ASP C 1 82 ? 32.623 31.161 72.183 1.00 53.59 80 ASP C CA 1
ATOM 2085 C C . ASP C 1 82 ? 32.171 31.282 73.637 1.00 54.62 80 ASP C C 1
ATOM 2086 O O . ASP C 1 82 ? 32.859 30.809 74.544 1.00 54.92 80 ASP C O 1
ATOM 2091 N N . LEU C 1 83 ? 31.006 31.887 73.857 1.00 55.73 81 LEU C N 1
ATOM 2092 C CA . LEU C 1 83 ? 30.506 32.072 75.219 1.00 56.67 81 LEU C CA 1
ATOM 2093 C C . LEU C 1 83 ? 29.887 30.819 75.834 1.00 57.49 81 LEU C C 1
ATOM 2094 O O . LEU C 1 83 ? 30.166 30.490 76.986 1.00 58.21 81 LEU C O 1
ATOM 2099 N N . ILE C 1 84 ? 29.058 30.113 75.075 1.00 58.44 82 ILE C N 1
ATOM 2100 C CA . ILE C 1 84 ? 28.331 28.972 75.624 1.00 59.26 82 ILE C CA 1
ATOM 2101 C C . ILE C 1 84 ? 29.062 27.645 75.416 1.00 60.38 82 ILE C C 1
ATOM 2102 O O . ILE C 1 84 ? 28.743 26.654 76.079 1.00 60.50 82 ILE C O 1
ATOM 2107 N N . ASP C 1 85 ? 30.050 27.634 74.514 1.00 61.36 83 ASP C N 1
ATOM 2108 C CA . ASP C 1 85 ? 30.707 26.387 74.106 1.00 62.39 83 ASP C CA 1
ATOM 2109 C C . ASP C 1 85 ? 32.184 26.573 73.734 1.00 62.47 83 ASP C C 1
ATOM 2110 O O . ASP C 1 85 ? 33.041 26.705 74.613 1.00 62.71 83 ASP C O 1
ATOM 2115 N N . THR D 1 4 ? -2.080 42.086 86.568 1.00 47.14 2 THR D N 1
ATOM 2116 C CA . THR D 1 4 ? -0.620 42.188 86.284 1.00 47.07 2 THR D CA 1
ATOM 2117 C C . THR D 1 4 ? -0.286 43.596 85.825 1.00 46.69 2 THR D C 1
ATOM 2118 O O . THR D 1 4 ? -0.991 44.147 84.974 1.00 47.53 2 THR D O 1
ATOM 2120 N N . GLU D 1 5 ? 0.780 44.177 86.386 1.00 45.57 3 GLU D N 1
ATOM 2121 C CA . GLU D 1 5 ? 1.161 45.570 86.077 1.00 44.38 3 GLU D CA 1
ATOM 2122 C C . GLU D 1 5 ? 2.462 45.731 85.269 1.00 43.68 3 GLU D C 1
ATOM 2123 O O . GLU D 1 5 ? 2.842 46.852 84.910 1.00 43.98 3 GLU D O 1
ATOM 2129 N N . THR D 1 6 ? 3.149 44.621 85.015 1.00 42.03 4 THR D N 1
ATOM 2130 C CA . THR D 1 6 ? 4.300 44.615 84.108 1.00 40.34 4 THR D CA 1
ATOM 2131 C C . THR D 1 6 ? 3.794 44.322 82.697 1.00 38.40 4 THR D C 1
ATOM 2132 O O . THR D 1 6 ? 2.691 43.807 82.530 1.00 37.50 4 THR D O 1
ATOM 2136 N N . LYS D 1 7 ? 4.603 44.644 81.690 1.00 36.94 5 LYS D N 1
ATOM 2137 C CA . LYS D 1 7 ? 4.249 44.348 80.297 1.00 35.94 5 LYS D CA 1
ATOM 2138 C C . LYS D 1 7 ? 4.235 42.834 80.120 1.00 34.11 5 LYS D C 1
ATOM 2139 O O . LYS D 1 7 ? 5.094 42.164 80.668 1.00 34.50 5 LYS D O 1
ATOM 2145 N N . PRO D 1 8 ? 3.251 42.291 79.384 1.00 33.48 6 PRO D N 1
ATOM 2146 C CA . PRO D 1 8 ? 3.131 40.835 79.257 1.00 32.07 6 PRO D CA 1
ATOM 2147 C C . PRO D 1 8 ? 4.390 40.162 78.719 1.00 31.31 6 PRO D C 1
ATOM 2148 O O . PRO D 1 8 ? 5.071 40.705 77.833 1.00 30.16 6 PRO D O 1
ATOM 2152 N N . ARG D 1 9 ? 4.710 39.008 79.306 1.00 29.61 7 ARG D N 1
ATOM 2153 C CA . ARG D 1 9 ? 5.803 38.164 78.848 1.00 28.90 7 ARG D CA 1
ATOM 2154 C C . ARG D 1 9 ? 5.127 37.025 78.113 1.00 27.67 7 ARG D C 1
ATOM 2155 O O . ARG D 1 9 ? 4.326 36.286 78.692 1.00 27.12 7 ARG D O 1
ATOM 2163 N N . ILE D 1 10 ? 5.423 36.903 76.822 1.00 26.25 8 ILE D N 1
ATOM 2164 C CA . ILE D 1 10 ? 4.836 35.868 76.006 1.00 25.00 8 ILE D CA 1
ATOM 2165 C C . ILE D 1 10 ? 5.881 34.783 75.692 1.00 23.90 8 ILE D C 1
ATOM 2166 O O . ILE D 1 10 ? 7.055 35.087 75.444 1.00 23.64 8 ILE D O 1
ATOM 2171 N N . ALA D 1 11 ? 5.469 33.515 75.758 1.00 23.43 9 ALA D N 1
ATOM 2172 C CA . ALA D 1 11 ? 6.409 32.412 75.528 1.00 22.72 9 ALA D CA 1
ATOM 2173 C C . ALA D 1 11 ? 5.820 31.360 74.614 1.00 22.28 9 ALA D C 1
ATOM 2174 O O . ALA D 1 11 ? 4.660 30.934 74.796 1.00 23.17 9 ALA D O 1
ATOM 2176 N N . ILE D 1 12 ? 6.625 30.948 73.639 1.00 21.04 10 ILE D N 1
ATOM 2177 C CA . ILE D 1 12 ? 6.194 29.986 72.648 1.00 21.54 10 ILE D CA 1
ATOM 2178 C C . ILE D 1 12 ? 7.149 28.794 72.810 1.00 21.85 10 ILE D C 1
ATOM 2179 O O . ILE D 1 12 ? 8.329 28.879 72.466 1.00 21.50 10 ILE D O 1
ATOM 2184 N N . ARG D 1 13 ? 6.640 27.723 73.408 1.00 22.59 11 ARG D N 1
ATOM 2185 C CA . ARG D 1 13 ? 7.420 26.496 73.536 1.00 24.35 11 ARG D CA 1
ATOM 2186 C C . ARG D 1 13 ? 7.115 25.609 72.341 1.00 23.91 11 ARG D C 1
ATOM 2187 O O . ARG D 1 13 ? 5.965 25.276 72.103 1.00 25.81 11 ARG D O 1
ATOM 2195 N N . TYR D 1 14 ? 8.133 25.198 71.606 1.00 24.13 12 TYR D N 1
ATOM 2196 C CA . TYR D 1 14 ? 7.901 24.480 70.327 1.00 24.82 12 TYR D CA 1
ATOM 2197 C C . TYR D 1 14 ? 8.802 23.242 70.199 1.00 26.43 12 TYR D C 1
ATOM 2198 O O . TYR D 1 14 ? 9.964 23.258 70.590 1.00 26.09 12 TYR D O 1
ATOM 2207 N N . CYS D 1 15 ? 8.279 22.175 69.619 1.00 30.11 13 CYS D N 1
ATOM 2208 C CA . CYS D 1 15 ? 9.108 20.980 69.411 1.00 31.43 13 CYS D CA 1
ATOM 2209 C C . CYS D 1 15 ? 10.209 21.226 68.363 1.00 31.80 13 CYS D C 1
ATOM 2210 O O . CYS D 1 15 ? 9.913 21.475 67.185 1.00 31.56 13 CYS D O 1
ATOM 2213 N N . THR D 1 16 ? 11.468 21.173 68.793 1.00 32.66 14 THR D N 1
ATOM 2214 C CA . THR D 1 16 ? 12.601 21.472 67.887 1.00 34.59 14 THR D CA 1
ATOM 2215 C C . THR D 1 16 ? 12.852 20.424 66.801 1.00 34.50 14 THR D C 1
ATOM 2216 O O . THR D 1 16 ? 13.137 20.774 65.648 1.00 34.31 14 THR D O 1
ATOM 2220 N N A GLN D 1 17 ? 12.717 19.152 67.167 0.50 34.88 15 GLN D N 1
ATOM 2221 N N B GLN D 1 17 ? 12.735 19.153 67.171 0.50 34.89 15 GLN D N 1
ATOM 2222 C CA A GLN D 1 17 ? 12.846 18.024 66.229 0.50 35.39 15 GLN D CA 1
ATOM 2223 C CA B GLN D 1 17 ? 12.865 18.051 66.218 0.50 35.44 15 GLN D CA 1
ATOM 2224 C C A GLN D 1 17 ? 11.692 17.890 65.225 0.50 35.38 15 GLN D C 1
ATOM 2225 C C B GLN D 1 17 ? 11.777 18.081 65.132 0.50 35.33 15 GLN D C 1
ATOM 2226 O O A GLN D 1 17 ? 11.795 17.129 64.263 0.50 35.68 15 GLN D O 1
ATOM 2227 O O B GLN D 1 17 ? 12.024 17.656 64.008 0.50 35.68 15 GLN D O 1
ATOM 2238 N N . CYS D 1 18 ? 10.593 18.604 65.467 1.00 35.29 16 CYS D N 1
ATOM 2239 C CA . CYS D 1 18 ? 9.442 18.637 64.541 1.00 35.64 16 CYS D CA 1
ATOM 2240 C C . CYS D 1 18 ? 9.510 19.717 63.470 1.00 34.44 16 CYS D C 1
ATOM 2241 O O . CYS D 1 18 ? 8.585 19.848 62.680 1.00 34.67 16 CYS D O 1
ATOM 2244 N N . ASN D 1 19 ? 10.597 20.478 63.446 1.00 33.89 17 ASN D N 1
ATOM 2245 C CA . ASN D 1 19 ? 10.738 21.602 62.541 1.00 34.09 17 ASN D CA 1
ATOM 2246 C C . ASN D 1 19 ? 9.578 22.608 62.713 1.00 32.67 17 ASN D C 1
ATOM 2247 O O . ASN D 1 19 ? 8.971 23.057 61.729 1.00 33.43 17 ASN D O 1
ATOM 2252 N N . TRP D 1 20 ? 9.277 22.938 63.971 1.00 29.66 18 TRP D N 1
ATOM 2253 C CA . TRP D 1 20 ? 8.263 23.949 64.283 1.00 28.17 18 TRP D CA 1
ATOM 2254 C C . TRP D 1 20 ? 8.868 25.320 64.591 1.00 26.85 18 TRP D C 1
ATOM 2255 O O . TRP D 1 20 ? 8.144 26.258 64.947 1.00 26.42 18 TRP D O 1
ATOM 2266 N N . LEU D 1 21 ? 10.183 25.430 64.452 1.00 25.14 19 LEU D N 1
ATOM 2267 C CA . LEU D 1 21 ? 10.859 26.716 64.638 1.00 24.38 19 LEU D CA 1
ATOM 2268 C C . LEU D 1 21 ? 10.276 27.783 63.710 1.00 23.08 19 LEU D C 1
ATOM 2269 O O . LEU D 1 21 ? 9.994 28.897 64.154 1.00 21.82 19 LEU D O 1
ATOM 2274 N N . LEU D 1 22 ? 10.137 27.446 62.426 1.00 22.35 20 LEU D N 1
ATOM 2275 C CA . LEU D 1 22 ? 9.574 28.382 61.437 1.00 23.21 20 LEU D CA 1
ATOM 2276 C C . LEU D 1 22 ? 8.254 29.009 61.909 1.00 21.98 20 LEU D C 1
ATOM 2277 O O . LEU D 1 22 ? 8.108 30.242 61.923 1.00 20.23 20 LEU D O 1
ATOM 2282 N N . ARG D 1 23 ? 7.291 28.162 62.276 1.00 21.03 21 ARG D N 1
ATOM 2283 C CA . ARG D 1 23 ? 5.963 28.640 62.658 1.00 20.86 21 ARG D CA 1
ATOM 2284 C C . ARG D 1 23 ? 5.978 29.385 64.002 1.00 20.85 21 ARG D C 1
ATOM 2285 O O . ARG D 1 23 ? 5.203 30.323 64.183 1.00 19.83 21 ARG D O 1
ATOM 2293 N N . ALA D 1 24 ? 6.898 29.011 64.900 1.00 20.17 22 ALA D N 1
ATOM 2294 C CA . ALA D 1 24 ? 7.032 29.729 66.187 1.00 19.67 22 ALA D CA 1
ATOM 2295 C C . ALA D 1 24 ? 7.604 31.163 65.998 1.00 19.69 22 ALA D C 1
ATOM 2296 O O . ALA D 1 24 ? 7.101 32.165 66.564 1.00 18.66 22 ALA D O 1
ATOM 2298 N N . GLY D 1 25 ? 8.641 31.246 65.172 1.00 19.09 23 GLY D N 1
ATOM 2299 C CA . GLY D 1 25 ? 9.297 32.525 64.846 1.00 19.50 23 GLY D CA 1
ATOM 2300 C C . GLY D 1 25 ? 8.317 33.436 64.124 1.00 19.23 23 GLY D C 1
ATOM 2301 O O . GLY D 1 25 ? 8.243 34.638 64.421 1.00 19.87 23 GLY D O 1
ATOM 2302 N N . TRP D 1 26 ? 7.546 32.871 63.193 1.00 19.09 24 TRP D N 1
ATOM 2303 C CA . TRP D 1 26 ? 6.454 33.604 62.521 1.00 19.94 24 TRP D CA 1
ATOM 2304 C C . TRP D 1 26 ? 5.406 34.167 63.494 1.00 19.99 24 TRP D C 1
ATOM 2305 O O . TRP D 1 26 ? 5.044 35.348 63.436 1.00 18.42 24 TRP D O 1
ATOM 2324 N N . ALA D 1 28 ? 5.745 34.740 66.738 1.00 21.90 26 ALA D N 1
ATOM 2325 C CA . ALA D 1 28 ? 6.493 35.775 67.461 1.00 21.33 26 ALA D CA 1
ATOM 2326 C C . ALA D 1 28 ? 6.506 37.109 66.722 1.00 21.88 26 ALA D C 1
ATOM 2327 O O . ALA D 1 28 ? 6.155 38.152 67.298 1.00 20.19 26 ALA D O 1
ATOM 2329 N N . GLN D 1 29 ? 6.891 37.083 65.450 1.00 20.35 27 GLN D N 1
ATOM 2330 C CA . GLN D 1 29 ? 6.826 38.299 64.637 1.00 22.33 27 GLN D CA 1
ATOM 2331 C C . GLN D 1 29 ? 5.406 38.867 64.461 1.00 21.25 27 GLN D C 1
ATOM 2332 O O . GLN D 1 29 ? 5.219 40.103 64.535 1.00 21.95 27 GLN D O 1
ATOM 2338 N N . GLU D 1 30 ? 4.397 38.014 64.246 1.00 21.82 28 GLU D N 1
ATOM 2339 C CA . GLU D 1 30 ? 3.009 38.523 64.142 1.00 21.73 28 GLU D CA 1
ATOM 2340 C C . GLU D 1 30 ? 2.633 39.285 65.419 1.00 22.67 28 GLU D C 1
ATOM 2341 O O . GLU D 1 30 ? 2.031 40.383 65.377 1.00 22.16 28 GLU D O 1
ATOM 2347 N N . ILE D 1 31 ? 2.985 38.689 66.557 1.00 22.58 29 ILE D N 1
ATOM 2348 C CA . ILE D 1 31 ? 2.616 39.240 67.861 1.00 22.77 29 ILE D CA 1
ATOM 2349 C C . ILE D 1 31 ? 3.296 40.587 68.042 1.00 22.53 29 ILE D C 1
ATOM 2350 O O . ILE D 1 31 ? 2.629 41.572 68.359 1.00 22.45 29 ILE D O 1
ATOM 2355 N N . LEU D 1 32 ? 4.600 40.637 67.768 1.00 21.94 30 LEU D N 1
ATOM 2356 C CA . LEU D 1 32 ? 5.381 41.846 67.983 1.00 23.23 30 LEU D CA 1
ATOM 2357 C C . LEU D 1 32 ? 5.077 42.956 66.995 1.00 25.11 30 LEU D C 1
ATOM 2358 O O . LEU D 1 32 ? 5.166 44.134 67.345 1.00 25.59 30 LEU D O 1
ATOM 2363 N N . GLN D 1 33 ? 4.729 42.582 65.768 1.00 25.98 31 GLN D N 1
ATOM 2364 C CA . GLN D 1 33 ? 4.327 43.562 64.769 1.00 28.51 31 GLN D CA 1
ATOM 2365 C C . GLN D 1 33 ? 3.031 44.248 65.221 1.00 29.15 31 GLN D C 1
ATOM 2366 O O . GLN D 1 33 ? 2.939 45.470 65.190 1.00 30.54 31 GLN D O 1
ATOM 2372 N N . THR D 1 34 ? 2.063 43.469 65.685 1.00 29.58 32 THR D N 1
ATOM 2373 C CA . THR D 1 34 ? 0.783 44.007 66.116 1.00 30.88 32 THR D CA 1
ATOM 2374 C C . THR D 1 34 ? 0.907 44.817 67.413 1.00 30.60 32 THR D C 1
ATOM 2375 O O . THR D 1 34 ? 0.515 45.976 67.448 1.00 31.00 32 THR D O 1
ATOM 2379 N N . PHE D 1 35 ? 1.490 44.226 68.457 1.00 29.64 33 PHE D N 1
ATOM 2380 C CA . PHE D 1 35 ? 1.451 44.833 69.792 1.00 29.67 33 PHE D CA 1
ATOM 2381 C C . PHE D 1 35 ? 2.629 45.702 70.098 1.00 29.23 33 PHE D C 1
ATOM 2382 O O . PHE D 1 35 ? 2.536 46.611 70.930 1.00 29.18 33 PHE D O 1
ATOM 2390 N N . ALA D 1 36 ? 3.758 45.407 69.452 1.00 29.47 34 ALA D N 1
ATOM 2391 C CA . ALA D 1 36 ? 4.980 46.189 69.610 1.00 28.93 34 ALA D CA 1
ATOM 2392 C C . ALA D 1 36 ? 5.314 46.397 71.098 1.00 29.70 34 ALA D C 1
ATOM 2393 O O . ALA D 1 36 ? 5.295 45.422 71.880 1.00 29.06 34 ALA D O 1
ATOM 2395 N N . SER D 1 37 ? 5.591 47.647 71.487 1.00 29.05 35 SER D N 1
ATOM 2396 C CA . SER D 1 37 ? 6.014 47.952 72.861 1.00 30.04 35 SER D CA 1
ATOM 2397 C C . SER D 1 37 ? 4.967 47.698 73.971 1.00 29.97 35 SER D C 1
ATOM 2398 O O . SER D 1 37 ? 5.318 47.746 75.156 1.00 30.96 35 SER D O 1
ATOM 2401 N N . ASP D 1 38 ? 3.714 47.407 73.612 1.00 29.26 36 ASP D N 1
ATOM 2402 C CA . ASP D 1 38 ? 2.731 46.904 74.590 1.00 29.91 36 ASP D CA 1
ATOM 2403 C C . ASP D 1 38 ? 3.044 45.471 75.092 1.00 30.06 36 ASP D C 1
ATOM 2404 O O . ASP D 1 38 ? 2.426 45.012 76.043 1.00 30.32 36 ASP D O 1
ATOM 2409 N N . ILE D 1 39 ? 3.996 44.792 74.436 1.00 29.85 37 ILE D N 1
ATOM 2410 C CA . ILE D 1 39 ? 4.511 43.474 74.885 1.00 29.27 37 ILE D CA 1
ATOM 2411 C C . ILE D 1 39 ? 5.859 43.715 75.534 1.00 28.01 37 ILE D C 1
ATOM 2412 O O . ILE D 1 39 ? 6.685 44.465 74.990 1.00 28.92 37 ILE D O 1
ATOM 2417 N N . GLY D 1 40 ? 6.110 43.065 76.667 1.00 26.54 38 GLY D N 1
ATOM 2418 C CA . GLY D 1 40 ? 7.434 43.091 77.284 1.00 25.47 38 GLY D CA 1
ATOM 2419 C C . GLY D 1 40 ? 8.444 42.250 76.488 1.00 25.36 38 GLY D C 1
ATOM 2420 O O . GLY D 1 40 ? 9.537 42.694 76.185 1.00 23.79 38 GLY D O 1
ATOM 2421 N N . GLU D 1 41 ? 8.072 41.017 76.171 1.00 25.53 39 GLU D N 1
ATOM 2422 C CA . GLU D 1 41 ? 8.947 40.127 75.388 1.00 26.43 39 GLU D CA 1
ATOM 2423 C C . GLU D 1 41 ? 8.164 38.985 74.806 1.00 25.12 39 GLU D C 1
ATOM 2424 O O . GLU D 1 41 ? 7.090 38.640 75.306 1.00 25.33 39 GLU D O 1
ATOM 2430 N N . VAL D 1 42 ? 8.696 38.410 73.729 1.00 24.73 40 VAL D N 1
ATOM 2431 C CA . VAL D 1 42 ? 8.234 37.107 73.228 1.00 23.09 40 VAL D CA 1
ATOM 2432 C C . VAL D 1 42 ? 9.471 36.198 73.255 1.00 22.64 40 VAL D C 1
ATOM 2433 O O . VAL D 1 42 ? 10.522 36.545 72.686 1.00 21.43 40 VAL D O 1
ATOM 2437 N N . SER D 1 43 ? 9.341 35.079 73.976 1.00 22.42 41 SER D N 1
ATOM 2438 C CA . SER D 1 43 ? 10.412 34.106 74.186 1.00 23.84 41 SER D CA 1
ATOM 2439 C C . SER D 1 43 ? 10.134 32.868 73.349 1.00 23.69 41 SER D C 1
ATOM 2440 O O . SER D 1 43 ? 8.997 32.346 73.347 1.00 23.98 41 SER D O 1
ATOM 2443 N N . LEU D 1 44 ? 11.143 32.429 72.605 1.00 23.31 42 LEU D N 1
ATOM 2444 C CA . LEU D 1 44 ? 11.039 31.210 71.820 1.00 22.99 42 LEU D CA 1
ATOM 2445 C C . LEU D 1 44 ? 11.830 30.128 72.570 1.00 23.20 42 LEU D C 1
ATOM 2446 O O . LEU D 1 44 ? 13.002 30.292 72.806 1.00 22.81 42 LEU D O 1
ATOM 2451 N N . ILE D 1 45 ? 11.165 29.035 72.926 1.00 23.78 43 ILE D N 1
ATOM 2452 C CA . ILE D 1 45 ? 11.734 28.075 73.892 1.00 24.56 43 ILE D CA 1
ATOM 2453 C C . ILE D 1 45 ? 11.792 26.677 73.267 1.00 25.01 43 ILE D C 1
ATOM 2454 O O . ILE D 1 45 ? 10.765 26.033 73.105 1.00 24.24 43 ILE D O 1
ATOM 2459 N N . PRO D 1 46 ? 13.000 26.250 72.867 1.00 26.79 44 PRO D N 1
ATOM 2460 C CA . PRO D 1 46 ? 13.182 24.931 72.280 1.00 28.95 44 PRO D CA 1
ATOM 2461 C C . PRO D 1 46 ? 12.675 23.864 73.238 1.00 30.49 44 PRO D C 1
ATOM 2462 O O . PRO D 1 46 ? 13.058 23.838 74.415 1.00 30.46 44 PRO D O 1
ATOM 2466 N N . SER D 1 47 ? 11.795 23.014 72.727 1.00 33.29 45 SER D N 1
ATOM 2467 C CA . SER D 1 47 ? 11.194 21.966 73.531 1.00 36.29 45 SER D CA 1
ATOM 2468 C C . SER D 1 47 ? 11.282 20.614 72.840 1.00 38.15 45 SER D C 1
ATOM 2469 O O . SER D 1 47 ? 11.780 20.487 71.707 1.00 38.69 45 SER D O 1
ATOM 2472 N N . THR D 1 48 ? 10.796 19.594 73.530 1.00 40.26 46 THR D N 1
ATOM 2473 C CA . THR D 1 48 ? 10.838 18.250 72.988 1.00 42.21 46 THR D CA 1
ATOM 2474 C C . THR D 1 48 ? 9.452 17.649 73.037 1.00 42.57 46 THR D C 1
ATOM 2475 O O . THR D 1 48 ? 8.566 18.167 73.734 1.00 43.57 46 THR D O 1
ATOM 2479 N N . GLY D 1 49 ? 9.268 16.581 72.265 1.00 42.37 47 GLY D N 1
ATOM 2480 C CA . GLY D 1 49 ? 8.097 15.732 72.370 1.00 41.49 47 GLY D CA 1
ATOM 2481 C C . GLY D 1 49 ? 6.769 16.318 71.948 1.00 40.52 47 GLY D C 1
ATOM 2482 O O . GLY D 1 49 ? 5.791 16.243 72.706 1.00 41.11 47 GLY D O 1
ATOM 2483 N N . GLY D 1 50 ? 6.737 16.886 70.746 1.00 38.99 48 GLY D N 1
ATOM 2484 C CA . GLY D 1 50 ? 5.505 17.327 70.109 1.00 37.68 48 GLY D CA 1
ATOM 2485 C C . GLY D 1 50 ? 4.798 18.463 70.830 1.00 36.48 48 GLY D C 1
ATOM 2486 O O . GLY D 1 50 ? 3.618 18.700 70.597 1.00 36.91 48 GLY D O 1
ATOM 2487 N N . LEU D 1 51 ? 5.518 19.159 71.702 1.00 35.25 49 LEU D N 1
ATOM 2488 C CA . LEU D 1 51 ? 4.939 20.263 72.447 1.00 34.71 49 LEU D CA 1
ATOM 2489 C C . LEU D 1 51 ? 4.814 21.503 71.557 1.00 33.42 49 LEU D C 1
ATOM 2490 O O . LEU D 1 51 ? 5.738 21.845 70.812 1.00 32.77 49 LEU D O 1
ATOM 2495 N N . PHE D 1 52 ? 3.655 22.149 71.624 1.00 31.47 50 PHE D N 1
ATOM 2496 C CA . PHE D 1 52 ? 3.500 23.487 71.095 1.00 30.38 50 PHE D CA 1
ATOM 2497 C C . PHE D 1 52 ? 2.565 24.223 72.010 1.00 29.37 50 PHE D C 1
ATOM 2498 O O . PHE D 1 52 ? 1.376 23.928 72.072 1.00 30.13 50 PHE D O 1
ATOM 2506 N N . GLU D 1 53 ? 3.140 25.140 72.766 1.00 27.43 51 GLU D N 1
ATOM 2507 C CA . GLU D 1 53 ? 2.427 25.804 73.814 1.00 27.30 51 GLU D CA 1
ATOM 2508 C C . GLU D 1 53 ? 2.741 27.297 73.853 1.00 25.76 51 GLU D C 1
ATOM 2509 O O . GLU D 1 53 ? 3.917 27.704 73.829 1.00 25.57 51 GLU D O 1
ATOM 2515 N N . ILE D 1 54 ? 1.687 28.102 73.942 1.00 24.69 52 ILE D N 1
ATOM 2516 C CA . ILE D 1 54 ? 1.833 29.560 74.064 1.00 23.76 52 ILE D CA 1
ATOM 2517 C C . ILE D 1 54 ? 1.227 30.048 75.367 1.00 23.71 52 ILE D C 1
ATOM 2518 O O . ILE D 1 54 ? 0.043 29.807 75.638 1.00 24.05 52 ILE D O 1
ATOM 2523 N N . THR D 1 55 ? 2.048 30.715 76.159 1.00 23.51 53 THR D N 1
ATOM 2524 C CA . THR D 1 55 ? 1.643 31.290 77.438 1.00 25.66 53 THR D CA 1
ATOM 2525 C C . THR D 1 55 ? 1.789 32.814 77.442 1.00 25.90 53 THR D C 1
ATOM 2526 O O . THR D 1 55 ? 2.621 33.380 76.713 1.00 25.77 53 THR D O 1
ATOM 2530 N N . VAL D 1 56 ? 0.979 33.464 78.269 1.00 26.38 54 VAL D N 1
ATOM 2531 C CA . VAL D 1 56 ? 1.110 34.877 78.576 1.00 26.98 54 VAL D CA 1
ATOM 2532 C C . VAL D 1 56 ? 1.282 34.993 80.112 1.00 28.07 54 VAL D C 1
ATOM 2533 O O . VAL D 1 56 ? 0.382 34.616 80.878 1.00 26.69 54 VAL D O 1
ATOM 2537 N N . ASP D 1 57 ? 2.449 35.486 80.532 1.00 28.29 55 ASP D N 1
ATOM 2538 C CA . ASP D 1 57 ? 2.796 35.576 81.950 1.00 30.31 55 ASP D CA 1
ATOM 2539 C C . ASP D 1 57 ? 2.531 34.232 82.650 1.00 31.15 55 ASP D C 1
ATOM 2540 O O . ASP D 1 57 ? 2.102 34.198 83.807 1.00 31.57 55 ASP D O 1
ATOM 2545 N N . GLY D 1 58 ? 2.773 33.135 81.932 1.00 30.95 56 GLY D N 1
ATOM 2546 C CA . GLY D 1 58 ? 2.571 31.788 82.473 1.00 31.85 56 GLY D CA 1
ATOM 2547 C C . GLY D 1 58 ? 1.187 31.174 82.333 1.00 31.20 56 GLY D C 1
ATOM 2548 O O . GLY D 1 58 ? 0.996 30.015 82.673 1.00 31.33 56 GLY D O 1
ATOM 2549 N N . THR D 1 59 ? 0.210 31.946 81.864 1.00 31.39 57 THR D N 1
ATOM 2550 C CA . THR D 1 59 ? -1.117 31.405 81.594 1.00 30.88 57 THR D CA 1
ATOM 2551 C C . THR D 1 59 ? -1.197 30.893 80.156 1.00 30.77 57 THR D C 1
ATOM 2552 O O . THR D 1 59 ? -0.957 31.656 79.202 1.00 28.70 57 THR D O 1
ATOM 2556 N N . ILE D 1 60 ? -1.558 29.614 80.010 1.00 30.49 58 ILE D N 1
ATOM 2557 C CA . ILE D 1 60 ? -1.688 28.985 78.687 1.00 31.11 58 ILE D CA 1
ATOM 2558 C C . ILE D 1 60 ? -2.826 29.628 77.915 1.00 30.68 58 ILE D C 1
ATOM 2559 O O . ILE D 1 60 ? -3.968 29.700 78.410 1.00 30.65 58 ILE D O 1
ATOM 2564 N N . ILE D 1 61 ? -2.526 30.111 76.716 1.00 29.37 59 ILE D N 1
ATOM 2565 C CA . ILE D 1 61 ? -3.575 30.566 75.799 1.00 28.96 59 ILE D CA 1
ATOM 2566 C C . ILE D 1 61 ? -3.642 29.671 74.549 1.00 29.31 59 ILE D C 1
ATOM 2567 O O . ILE D 1 61 ? -4.592 29.742 73.783 1.00 29.78 59 ILE D O 1
ATOM 2572 N N . TRP D 1 62 ? -2.641 28.819 74.352 1.00 29.23 60 TRP D N 1
ATOM 2573 C CA . TRP D 1 62 ? -2.719 27.841 73.281 1.00 30.06 60 TRP D CA 1
ATOM 2574 C C . TRP D 1 62 ? -1.886 26.619 73.606 1.00 30.29 60 TRP D C 1
ATOM 2575 O O . TRP D 1 62 ? -0.782 26.742 74.135 1.00 29.49 60 TRP D O 1
ATOM 2586 N N . GLU D 1 63 ? -2.431 25.445 73.300 1.00 31.12 61 GLU D N 1
ATOM 2587 C CA . GLU D 1 63 ? -1.691 24.182 73.407 1.00 32.37 61 GLU D CA 1
ATOM 2588 C C . GLU D 1 63 ? -2.201 23.253 72.304 1.00 32.99 61 GLU D C 1
ATOM 2589 O O . GLU D 1 63 ? -3.410 23.169 72.059 1.00 33.55 61 GLU D O 1
ATOM 2595 N N . ARG D 1 64 ? -1.265 22.599 71.624 1.00 33.70 62 ARG D N 1
ATOM 2596 C CA . ARG D 1 64 ? -1.511 21.878 70.371 1.00 34.62 62 ARG D CA 1
ATOM 2597 C C . ARG D 1 64 ? -2.646 20.839 70.492 1.00 35.42 62 ARG D C 1
ATOM 2598 O O . ARG D 1 64 ? -3.584 20.846 69.697 1.00 35.54 62 ARG D O 1
ATOM 2606 N N A LYS D 1 65 ? -2.561 19.986 71.508 0.50 35.90 63 LYS D N 1
ATOM 2607 N N B LYS D 1 65 ? -2.520 19.953 71.478 0.50 36.21 63 LYS D N 1
ATOM 2608 C CA A LYS D 1 65 ? -3.503 18.876 71.670 0.50 36.46 63 LYS D CA 1
ATOM 2609 C CA B LYS D 1 65 ? -3.492 18.887 71.724 0.50 37.06 63 LYS D CA 1
ATOM 2610 C C A LYS D 1 65 ? -4.892 19.274 72.166 0.50 37.15 63 LYS D C 1
ATOM 2611 C C B LYS D 1 65 ? -4.891 19.460 71.936 0.50 37.45 63 LYS D C 1
ATOM 2612 O O A LYS D 1 65 ? -5.870 18.620 71.823 0.50 37.70 63 LYS D O 1
ATOM 2613 O O B LYS D 1 65 ? -5.756 19.340 71.068 0.50 37.51 63 LYS D O 1
ATOM 2624 N N A ARG D 1 66 ? -4.987 20.339 72.956 0.50 37.62 64 ARG D N 1
ATOM 2625 N N B ARG D 1 66 ? -5.089 20.116 73.074 0.50 37.85 64 ARG D N 1
ATOM 2626 C CA A ARG D 1 66 ? -6.282 20.746 73.499 0.50 38.34 64 ARG D CA 1
ATOM 2627 C CA B ARG D 1 66 ? -6.384 20.678 73.429 0.50 38.50 64 ARG D CA 1
ATOM 2628 C C A ARG D 1 66 ? -6.996 21.784 72.622 0.50 38.43 64 ARG D C 1
ATOM 2629 C C B ARG D 1 66 ? -7.003 21.505 72.297 0.50 38.46 64 ARG D C 1
ATOM 2630 O O A ARG D 1 66 ? -8.211 21.975 72.734 0.50 38.85 64 ARG D O 1
ATOM 2631 O O B ARG D 1 66 ? -8.157 21.281 71.915 0.50 38.57 64 ARG D O 1
ATOM 2646 N N . ASP D 1 67 ? -6.235 22.450 71.754 1.00 38.53 65 ASP D N 1
ATOM 2647 C CA . ASP D 1 67 ? -6.790 23.420 70.810 1.00 38.06 65 ASP D CA 1
ATOM 2648 C C . ASP D 1 67 ? -6.802 22.929 69.371 1.00 37.75 65 ASP D C 1
ATOM 2649 O O . ASP D 1 67 ? -7.256 23.638 68.475 1.00 38.01 65 ASP D O 1
ATOM 2654 N N . GLY D 1 68 ? -6.322 21.709 69.155 1.00 37.88 66 GLY D N 1
ATOM 2655 C CA . GLY D 1 68 ? -6.480 21.036 67.862 1.00 37.79 66 GLY D CA 1
ATOM 2656 C C . GLY D 1 68 ? -5.536 21.477 66.759 1.00 37.85 66 GLY D C 1
ATOM 2657 O O . GLY D 1 68 ? -5.915 21.510 65.575 1.00 38.70 66 GLY D O 1
ATOM 2658 N N . GLY D 1 69 ? -4.307 21.820 67.133 1.00 36.50 67 GLY D N 1
ATOM 2659 C CA . GLY D 1 69 ? -3.291 22.162 66.154 1.00 35.14 67 GLY D CA 1
ATOM 2660 C C . GLY D 1 69 ? -2.602 23.469 66.490 1.00 34.38 67 GLY D C 1
ATOM 2661 O O . GLY D 1 69 ? -2.132 23.652 67.604 1.00 34.42 67 GLY D O 1
ATOM 2662 N N . PHE D 1 70 ? -2.562 24.371 65.516 1.00 33.59 68 PHE D N 1
ATOM 2663 C CA . PHE D 1 70 ? -1.761 25.594 65.608 1.00 33.11 68 PHE D CA 1
ATOM 2664 C C . PHE D 1 70 ? -2.639 26.783 65.271 1.00 32.70 68 PHE D C 1
ATOM 2665 O O . PHE D 1 70 ? -3.511 26.669 64.421 1.00 32.95 68 PHE D O 1
ATOM 2673 N N . PRO D 1 71 ? -2.433 27.921 65.958 1.00 32.62 69 PRO D N 1
ATOM 2674 C CA . PRO D 1 71 ? -3.333 29.059 65.762 1.00 32.84 69 PRO D CA 1
ATOM 2675 C C . PRO D 1 71 ? -3.089 29.819 64.461 1.00 33.14 69 PRO D C 1
ATOM 2676 O O . PRO D 1 71 ? -1.961 29.877 63.962 1.00 33.05 69 PRO D O 1
ATOM 2680 N N . GLY D 1 72 ? -4.168 30.379 63.925 1.00 33.98 70 GLY D N 1
ATOM 2681 C CA . GLY D 1 72 ? -4.099 31.361 62.850 1.00 34.07 70 GLY D CA 1
ATOM 2682 C C . GLY D 1 72 ? -3.785 32.699 63.492 1.00 34.75 70 GLY D C 1
ATOM 2683 O O . GLY D 1 72 ? -3.937 32.861 64.709 1.00 34.19 70 GLY D O 1
ATOM 2684 N N . PRO D 1 73 ? -3.311 33.675 62.697 1.00 35.27 71 PRO D N 1
ATOM 2685 C CA . PRO D 1 73 ? -2.923 34.948 63.316 1.00 35.35 71 PRO D CA 1
ATOM 2686 C C . PRO D 1 73 ? -4.097 35.669 64.002 1.00 35.36 71 PRO D C 1
ATOM 2687 O O . PRO D 1 73 ? -3.924 36.244 65.071 1.00 34.29 71 PRO D O 1
ATOM 2691 N N . LYS D 1 74 ? -5.289 35.598 63.419 1.00 36.59 72 LYS D N 1
ATOM 2692 C CA . LYS D 1 74 ? -6.424 36.351 63.968 1.00 37.96 72 LYS D CA 1
ATOM 2693 C C . LYS D 1 74 ? -6.748 35.891 65.399 1.00 37.58 72 LYS D C 1
ATOM 2694 O O . LYS D 1 74 ? -6.802 36.699 66.321 1.00 37.09 72 LYS D O 1
ATOM 2700 N N . GLU D 1 75 ? -6.904 34.587 65.583 1.00 38.47 73 GLU D N 1
ATOM 2701 C CA . GLU D 1 75 ? -7.210 34.053 66.908 1.00 39.60 73 GLU D CA 1
ATOM 2702 C C . GLU D 1 75 ? -6.082 34.182 67.940 1.00 38.67 73 GLU D C 1
ATOM 2703 O O . GLU D 1 75 ? -6.345 34.427 69.115 1.00 38.55 73 GLU D O 1
ATOM 2709 N N . LEU D 1 76 ? -4.835 34.034 67.495 1.00 37.90 74 LEU D N 1
ATOM 2710 C CA . LEU D 1 76 ? -3.673 34.211 68.362 1.00 37.35 74 LEU D CA 1
ATOM 2711 C C . LEU D 1 76 ? -3.697 35.590 69.038 1.00 37.14 74 LEU D C 1
ATOM 2712 O O . LEU D 1 76 ? -3.617 35.700 70.269 1.00 36.13 74 LEU D O 1
ATOM 2717 N N A LYS D 1 77 ? -3.832 36.625 68.213 0.50 36.88 75 LYS D N 1
ATOM 2718 N N B LYS D 1 77 ? -3.818 36.639 68.234 0.50 37.28 75 LYS D N 1
ATOM 2719 C CA A LYS D 1 77 ? -3.797 38.012 68.666 0.50 37.27 75 LYS D CA 1
ATOM 2720 C CA B LYS D 1 77 ? -3.740 37.994 68.769 0.50 38.04 75 LYS D CA 1
ATOM 2721 C C A LYS D 1 77 ? -4.944 38.338 69.618 0.50 37.84 75 LYS D C 1
ATOM 2722 C C B LYS D 1 77 ? -4.968 38.405 69.597 0.50 38.30 75 LYS D C 1
ATOM 2723 O O A LYS D 1 77 ? -4.751 39.062 70.599 0.50 37.83 75 LYS D O 1
ATOM 2724 O O B LYS D 1 77 ? -4.850 39.259 70.479 0.50 38.29 75 LYS D O 1
ATOM 2735 N N . GLN D 1 78 ? -6.123 37.792 69.326 1.00 38.53 76 GLN D N 1
ATOM 2736 C CA . GLN D 1 78 ? -7.332 38.054 70.117 1.00 40.31 76 GLN D CA 1
ATOM 2737 C C . GLN D 1 78 ? -7.234 37.467 71.519 1.00 40.84 76 GLN D C 1
ATOM 2738 O O . GLN D 1 78 ? -7.585 38.134 72.494 1.00 40.76 76 GLN D O 1
ATOM 2744 N N . ARG D 1 79 ? -6.751 36.231 71.610 1.00 41.56 77 ARG D N 1
ATOM 2745 C CA . ARG D 1 79 ? -6.517 35.582 72.909 1.00 42.29 77 ARG D CA 1
ATOM 2746 C C . ARG D 1 79 ? -5.527 36.351 73.781 1.00 43.04 77 ARG D C 1
ATOM 2747 O O . ARG D 1 79 ? -5.646 36.364 75.015 1.00 43.30 77 ARG D O 1
ATOM 2755 N N . ILE D 1 80 ? -4.554 36.994 73.136 1.00 43.44 78 ILE D N 1
ATOM 2756 C CA . ILE D 1 80 ? -3.602 37.848 73.824 1.00 44.01 78 ILE D CA 1
ATOM 2757 C C . ILE D 1 80 ? -4.312 39.137 74.263 1.00 45.11 78 ILE D C 1
ATOM 2758 O O . ILE D 1 80 ? -4.226 39.552 75.424 1.00 44.82 78 ILE D O 1
ATOM 2763 N N . ARG D 1 81 ? -5.029 39.741 73.320 1.00 46.58 79 ARG D N 1
ATOM 2764 C CA . ARG D 1 81 ? -5.836 40.928 73.573 1.00 48.40 79 ARG D CA 1
ATOM 2765 C C . ARG D 1 81 ? -6.803 40.704 74.743 1.00 49.47 79 ARG D C 1
ATOM 2766 O O . ARG D 1 81 ? -6.865 41.525 75.659 1.00 49.88 79 ARG D O 1
ATOM 2774 N N . ASP D 1 82 ? -7.519 39.583 74.727 1.00 50.98 80 ASP D N 1
ATOM 2775 C CA . ASP D 1 82 ? -8.421 39.212 75.824 1.00 52.76 80 ASP D CA 1
ATOM 2776 C C . ASP D 1 82 ? -7.774 39.393 77.206 1.00 54.28 80 ASP D C 1
ATOM 2777 O O . ASP D 1 82 ? -8.314 40.118 78.054 1.00 54.78 80 ASP D O 1
ATOM 2782 N N . LEU D 1 83 ? -6.618 38.758 77.418 1.00 55.48 81 LEU D N 1
ATOM 2783 C CA . LEU D 1 83 ? -5.874 38.875 78.677 1.00 56.59 81 LEU D CA 1
ATOM 2784 C C . LEU D 1 83 ? -5.356 40.285 78.962 1.00 57.62 81 LEU D C 1
ATOM 2785 O O . LEU D 1 83 ? -5.517 40.792 80.073 1.00 58.30 81 LEU D O 1
ATOM 2790 N N . ILE D 1 84 ? -4.743 40.920 77.966 1.00 58.63 82 ILE D N 1
ATOM 2791 C CA . ILE D 1 84 ? -4.160 42.251 78.153 1.00 59.42 82 ILE D CA 1
ATOM 2792 C C . ILE D 1 84 ? -5.234 43.329 78.035 1.00 59.89 82 ILE D C 1
ATOM 2793 O O . ILE D 1 84 ? -5.325 44.220 78.884 1.00 60.69 82 ILE D O 1
#

InterPro domains:
  IPR011893 Selenoprotein, Rdx-type [PF10262] (7-80)
  IPR011893 Selenoprotein, Rdx-type [TIGR02174] (8-80)
  IPR036249 Thioredoxin-like superfamily [SSF52833] (5-89)

Secondary structure (DSSP, 8-state):
---EEEEEEETTTT-HHHHH--HHHHHHHGGG-SEEEEEEE-TT-EEEEETTEEEEEHHHHTS---HHHHHHHHHHHH-TT----/-PPEEEEEEETTTT-HHHHH--HHHHHHSTTT-SEEEEEEE-TT-EEEEETTEEEEEHHHHTS---HHHHHHHHHHHH-TT-----/-PPPEEEEEEETTTT-HHHHH--HHHHHHHGGG-SEEEEEEESTT-EEEEETTEEEEEHHHHTS---HHHHHHHHHHHH-/--SPPEEEEEEEGGGT-HHHHH--HHHHHHHGGGSSEEEEEEE-TT-EEEEETTEEEEEHHHHTS---HHHHHHHHHHH-

Foldseek 3Di:
DAKEKEWEAEVVVVCVVVSVCLVLQCVQQVPRHDGYHYHHDHDGWTFMDINNHTLDTCVVNVHDDDSVSVNQSVCVPRPVPDDPD/DAWEKEWEAEVVVVCPVVLVVLVLQCVQCVVRHPYYYYHHDHDGWTFMDINNHTQDTCVVVPHDDDSVSVNQSVCCVPPNPDDRPD/DDAKEKEWEDAVVVVCPVVLVCLVLQCVVCVPRHDGYYYHHHHDPWTWMDINNHTQDTCVVVPHDDDSVSVNVSVVVVRD/DPDQKEKEWEAAVVVVCPVVLVCLVLQCVVCPPSHPYYYYHHDHDGWTFMDINRHTLDTCVVVPHDDDSVSVNVSVVVVD

Sequence (331 aa):
TKPRIAIRYCTQCNWLLRAGWAQEILQTFASDIGEVSLIPSTGGLFEITVDGTIIWERKRDGGFPGPKEELKQRIRDLIDPERDLGTKPRIAIRYCTQCNNWLLRAGWAQEILQTFASDIGEVSLIPSTGGLFEITVDGTIIWERKRDGGFPGPKELKQRIRDLIDPEERDLGHETKPRRIAIRYCTQCNWLLRAGWAQQEILQQTFASDIGEVSLIPSTGGLFEITVDGTIIWERKRRDGGFPGPKEELKQQRIRDLIDTETKPRIAIRYCTQQCNWLLRAGWAQEILQTFASDIGEVSLIPSTGGLFEITVDGTIIWERKKRRDGGFPGPKELKKQRIRDLI

Radius of gyration: 19.46 Å; Cα contacts (8 Å, |Δi|>4): 630; chains: 4; bounding box: 46×50×52 Å

Organism: Agrobacterium fabrum (strain C58 / ATCC 33970) (NCBI:txid176299)

Nearest PDB structures (foldseek):
  2fa8-assembly1_A  TM=9.939E-01  e=1.579E-17  Agrobacterium fabrum str. C58
  2fa8-assembly1_D  TM=1.005E+00  e=3.111E-15  Agrobacterium fabrum str. C58
  2oka-assembly1_D  TM=9.894E-01  e=1.267E-14  Pseudomonas aeruginosa
  2obk-assembly2_H  TM=9.975E-01  e=7.210E-14  Pseudomonas protegens Pf-5
  2p0g-assembly1_B  TM=9.849E-01  e=1.736E-11  Vibrio cholerae